Protein AF-A0A9X5C4E5-F1 (afdb_monomer_lite)

Structure (mmCIF, N/CA/C/O backbone):
data_AF-A0A9X5C4E5-F1
#
_entry.id   AF-A0A9X5C4E5-F1
#
loop_
_atom_site.group_PDB
_atom_site.id
_atom_site.type_symbol
_atom_site.label_atom_id
_atom_site.label_alt_id
_atom_site.label_comp_id
_atom_site.label_asym_id
_atom_site.label_entity_id
_atom_site.label_seq_id
_atom_site.pdbx_PDB_ins_code
_atom_site.Cartn_x
_atom_site.Cartn_y
_atom_site.Cartn_z
_atom_site.occupancy
_atom_site.B_iso_or_equiv
_atom_site.auth_seq_id
_atom_site.auth_comp_id
_atom_site.auth_asym_id
_atom_site.auth_atom_id
_atom_site.pdbx_PDB_model_num
ATOM 1 N N . MET A 1 1 ? -53.356 5.069 40.143 1.00 63.22 1 MET A N 1
ATOM 2 C CA . MET A 1 1 ? -53.510 3.601 40.023 1.00 63.22 1 MET A CA 1
ATOM 3 C C . MET A 1 1 ? -52.180 2.956 40.359 1.00 63.22 1 MET A C 1
ATOM 5 O O . MET A 1 1 ? -51.174 3.396 39.821 1.00 63.22 1 MET A O 1
ATOM 9 N N . ASN A 1 2 ? -52.162 1.976 41.264 1.00 82.62 2 ASN A N 1
ATOM 10 C CA . ASN A 1 2 ? -50.953 1.205 41.559 1.00 82.62 2 ASN A CA 1
ATOM 11 C C . ASN A 1 2 ? -50.695 0.199 40.433 1.00 82.62 2 ASN A C 1
ATOM 13 O O . ASN A 1 2 ? -51.630 -0.448 39.969 1.00 82.62 2 ASN A O 1
ATOM 17 N N . MET A 1 3 ? -49.435 0.055 40.021 1.00 84.81 3 MET A N 1
ATOM 18 C CA . MET A 1 3 ? -49.044 -0.944 39.026 1.00 84.81 3 MET A CA 1
ATOM 19 C C . MET A 1 3 ? -49.329 -2.366 39.518 1.00 84.81 3 MET A C 1
ATOM 21 O O . MET A 1 3 ? -49.014 -2.721 40.668 1.00 84.81 3 MET A O 1
ATOM 25 N N . THR A 1 4 ? -49.843 -3.201 38.615 1.00 94.81 4 THR A N 1
ATOM 26 C CA . THR A 1 4 ? -50.011 -4.639 38.851 1.00 94.81 4 THR A CA 1
ATOM 27 C C . THR A 1 4 ? -48.652 -5.335 38.985 1.00 94.81 4 THR A C 1
ATOM 29 O O . THR A 1 4 ? -47.601 -4.791 38.627 1.00 94.81 4 THR A O 1
ATOM 32 N N . SER A 1 5 ? -48.653 -6.552 39.525 1.00 92.50 5 SER A N 1
ATOM 33 C CA . SER A 1 5 ? -47.444 -7.375 39.653 1.00 92.50 5 SER A CA 1
ATOM 34 C C . SER A 1 5 ? -46.808 -7.682 38.291 1.00 92.50 5 SER 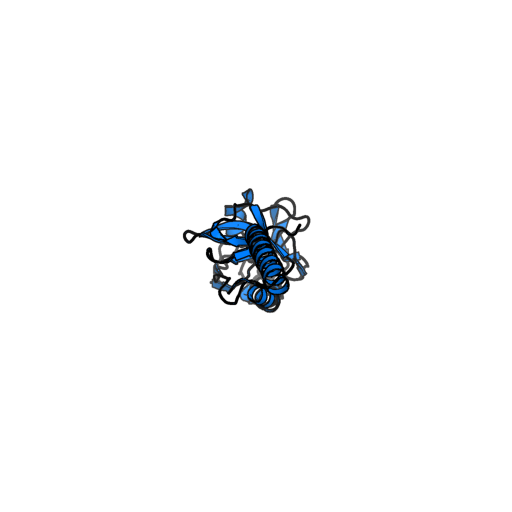A C 1
ATOM 36 O O . SER A 1 5 ? -45.588 -7.609 38.160 1.00 92.50 5 SER A O 1
ATOM 38 N N . GLU A 1 6 ? -47.626 -7.930 37.261 1.00 95.06 6 GLU A N 1
ATOM 39 C CA . GLU A 1 6 ? -47.164 -8.103 35.876 1.00 95.06 6 GLU A CA 1
ATOM 40 C C . GLU A 1 6 ? -46.512 -6.836 35.325 1.00 95.06 6 GLU A C 1
ATOM 42 O O . GLU A 1 6 ? -45.400 -6.904 34.806 1.00 95.06 6 GLU A O 1
ATOM 47 N N . GLN A 1 7 ? -47.138 -5.667 35.506 1.00 94.12 7 GLN A N 1
ATOM 48 C CA . GLN A 1 7 ? -46.564 -4.391 35.066 1.00 94.12 7 GLN A CA 1
ATOM 49 C C . GLN A 1 7 ? -45.215 -4.107 35.745 1.00 94.12 7 GLN A C 1
ATOM 51 O O . GLN A 1 7 ? -44.296 -3.597 35.105 1.00 94.12 7 GLN A O 1
ATOM 56 N N . ARG A 1 8 ? -45.056 -4.468 37.028 1.00 94.44 8 ARG A N 1
ATOM 57 C CA . ARG A 1 8 ? -43.775 -4.344 37.748 1.00 94.44 8 ARG A CA 1
ATOM 58 C C . ARG A 1 8 ? -42.707 -5.300 37.223 1.00 94.44 8 ARG A C 1
ATOM 60 O O . ARG A 1 8 ? -41.555 -4.889 37.105 1.00 94.44 8 ARG A O 1
ATOM 67 N N . ASN A 1 9 ? -43.066 -6.542 36.903 1.00 95.31 9 ASN A N 1
ATOM 68 C CA . ASN A 1 9 ? -42.128 -7.485 36.292 1.00 95.31 9 ASN A CA 1
ATOM 69 C C . ASN A 1 9 ? -41.702 -7.027 34.895 1.00 95.31 9 ASN A C 1
ATOM 71 O O . ASN A 1 9 ? -40.509 -7.032 34.599 1.00 95.31 9 ASN A O 1
ATOM 75 N N . LEU A 1 10 ? -42.646 -6.558 34.075 1.00 95.25 10 LEU A N 1
ATOM 76 C CA . LEU A 1 10 ? -42.349 -6.040 32.741 1.00 95.25 10 LEU A CA 1
ATOM 77 C C . LEU A 1 10 ? -41.395 -4.838 32.807 1.00 95.25 10 LEU A C 1
ATOM 79 O O . LEU A 1 10 ? -40.422 -4.781 32.058 1.00 95.25 10 LEU A O 1
ATOM 83 N N . LEU A 1 11 ? -41.617 -3.917 33.752 1.00 93.81 11 LEU A N 1
ATOM 84 C CA . LEU A 1 11 ? -40.739 -2.764 33.953 1.00 93.81 11 LEU A CA 1
ATOM 85 C C . LEU A 1 11 ? -39.313 -3.186 34.342 1.00 93.81 11 LEU A C 1
ATOM 87 O O . LEU A 1 11 ? -38.355 -2.647 33.797 1.00 93.81 11 LEU A O 1
ATOM 91 N N . LYS A 1 12 ? -39.160 -4.179 35.229 1.00 93.75 12 LYS A N 1
ATOM 92 C CA . LYS A 1 12 ? -37.838 -4.716 35.599 1.00 93.75 12 LYS A CA 1
ATOM 93 C C . LYS A 1 12 ? -37.101 -5.308 34.399 1.00 93.75 12 LYS A C 1
ATOM 95 O O . LYS A 1 12 ? -35.918 -5.036 34.226 1.00 93.75 12 LYS A O 1
ATOM 100 N N . VAL A 1 13 ? -37.796 -6.081 33.562 1.00 96.00 13 VAL A N 1
ATOM 101 C CA . VAL A 1 13 ? -37.209 -6.665 32.345 1.00 96.00 13 VAL A CA 1
ATOM 102 C C . VAL A 1 13 ? -36.764 -5.567 31.378 1.00 96.00 13 VAL A C 1
ATOM 104 O O . VAL A 1 13 ? -35.638 -5.605 30.892 1.00 96.00 13 VAL A O 1
ATOM 107 N N . LEU A 1 14 ? -37.600 -4.551 31.148 1.00 94.81 14 LEU A N 1
ATOM 108 C CA . LEU A 1 14 ? -37.256 -3.418 30.283 1.00 94.81 14 LEU A CA 1
ATOM 109 C C . LEU A 1 14 ? -36.039 -2.639 30.799 1.00 94.81 14 LEU A C 1
ATOM 111 O O . LEU A 1 14 ? -35.159 -2.289 30.014 1.00 94.81 14 LEU A O 1
ATOM 115 N N . MET A 1 15 ? -35.965 -2.393 32.110 1.00 94.00 15 MET A N 1
ATOM 116 C CA . MET A 1 15 ? -34.826 -1.707 32.727 1.00 94.00 15 MET A CA 1
ATOM 117 C C . MET A 1 15 ? -33.537 -2.523 32.602 1.00 94.00 15 MET A C 1
ATOM 119 O O . MET A 1 15 ? -32.518 -1.966 32.202 1.00 94.00 15 MET A O 1
ATOM 123 N N . ASN A 1 16 ? -33.585 -3.834 32.859 1.00 95.75 16 ASN A N 1
ATOM 124 C CA . ASN A 1 16 ? -32.425 -4.708 32.675 1.00 95.75 16 ASN A CA 1
ATOM 125 C C . ASN A 1 16 ? -31.968 -4.742 31.212 1.00 95.75 16 ASN A C 1
ATOM 127 O O . ASN A 1 16 ? -30.781 -4.586 30.946 1.00 95.75 16 ASN A O 1
ATOM 131 N N . ASN A 1 17 ? -32.895 -4.871 30.259 1.00 94.94 17 ASN A N 1
ATOM 132 C CA . ASN A 1 17 ? -32.557 -4.863 28.835 1.00 94.94 17 ASN A CA 1
ATOM 133 C C . ASN A 1 17 ? -31.898 -3.545 28.411 1.00 94.94 17 ASN A C 1
ATOM 135 O O . ASN A 1 17 ? -30.953 -3.561 27.629 1.00 94.94 17 ASN A O 1
ATOM 139 N N . LYS A 1 18 ? -32.360 -2.407 28.946 1.00 95.06 18 LYS A N 1
ATOM 140 C CA . LYS A 1 18 ? -31.738 -1.103 28.694 1.00 95.06 18 LYS A CA 1
ATOM 141 C C . LYS A 1 18 ? -30.290 -1.061 29.195 1.00 95.06 18 LYS A C 1
ATOM 143 O O . LYS A 1 18 ? -29.418 -0.634 28.450 1.00 95.06 18 LYS A O 1
ATOM 148 N N . VAL A 1 19 ? -30.037 -1.523 30.422 1.00 94.75 19 VAL A N 1
ATOM 149 C CA . VAL A 1 19 ? -28.681 -1.566 30.998 1.00 94.75 19 VAL A CA 1
ATOM 150 C C . VAL A 1 19 ? -27.765 -2.466 30.166 1.00 94.75 19 VAL A C 1
ATOM 152 O O . VAL A 1 19 ? -26.674 -2.046 29.794 1.00 94.75 19 VAL A O 1
ATOM 155 N N . VAL A 1 20 ? -28.239 -3.657 29.787 1.00 92.50 20 VAL A N 1
ATOM 156 C CA . VAL A 1 20 ? -27.481 -4.588 28.935 1.00 92.50 20 VAL A CA 1
ATOM 157 C C . VAL A 1 20 ? -27.164 -3.964 27.572 1.00 92.50 20 VAL A C 1
ATOM 159 O O . VAL A 1 20 ? -26.042 -4.084 27.089 1.00 92.50 20 VAL A O 1
ATOM 162 N N . LEU A 1 21 ? -28.114 -3.255 26.955 1.00 87.94 21 LEU A N 1
ATOM 163 C CA . LEU A 1 21 ? -27.879 -2.544 25.693 1.00 87.94 21 LEU A CA 1
ATOM 164 C C . LEU A 1 21 ? -26.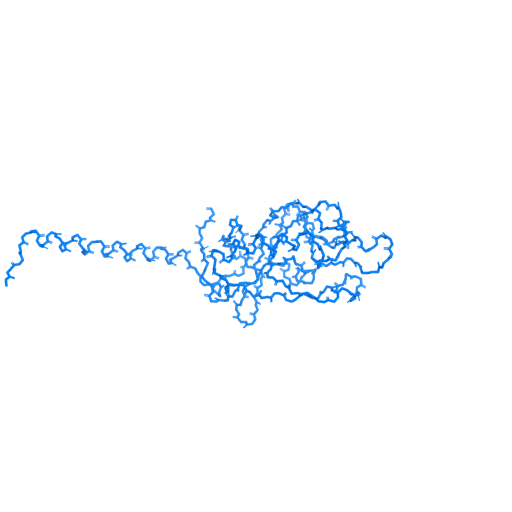816 -1.446 25.835 1.00 87.94 21 LEU A C 1
ATOM 166 O O . LEU A 1 21 ? -25.949 -1.326 24.971 1.00 87.94 21 LEU A O 1
ATOM 170 N N . GLU A 1 22 ? -26.847 -0.672 26.921 1.00 89.19 22 GLU A N 1
ATOM 171 C CA . GLU A 1 22 ? -25.838 0.359 27.196 1.00 89.19 22 GLU A CA 1
ATOM 172 C C . GLU A 1 22 ? -24.436 -0.243 27.398 1.00 89.19 22 GLU A C 1
ATOM 174 O O . GLU A 1 22 ? -23.450 0.322 26.920 1.00 89.19 22 GLU A O 1
ATOM 179 N N . GLU A 1 23 ? -24.329 -1.395 28.063 1.00 87.75 23 GLU A N 1
ATOM 180 C CA . GLU A 1 23 ? -23.065 -2.122 28.242 1.00 87.75 23 GLU A CA 1
ATOM 181 C C . GLU A 1 23 ? -22.539 -2.708 26.926 1.00 87.75 23 GLU A C 1
ATOM 183 O O . GLU A 1 23 ? -21.357 -2.543 26.618 1.00 87.75 23 GLU A O 1
ATOM 188 N N . LEU A 1 24 ? -23.406 -3.313 26.107 1.00 82.75 24 LEU A N 1
ATOM 189 C CA . LEU A 1 24 ? -23.042 -3.833 24.783 1.00 82.75 24 LEU A CA 1
ATOM 190 C C . LEU A 1 24 ? -22.576 -2.716 23.842 1.00 82.75 24 LEU A C 1
ATOM 192 O O . LEU A 1 24 ? -21.579 -2.881 23.141 1.00 82.75 24 LEU A O 1
ATOM 196 N N . MET A 1 25 ? -23.249 -1.562 23.858 1.00 79.50 25 MET A N 1
ATOM 197 C CA . MET A 1 25 ? -22.833 -0.387 23.089 1.00 79.50 25 MET A CA 1
ATOM 198 C C . MET A 1 25 ? -21.465 0.134 23.533 1.00 79.50 25 MET A C 1
ATOM 200 O O . MET A 1 25 ? -20.632 0.442 22.684 1.00 79.50 25 MET A O 1
ATOM 204 N N . LYS A 1 26 ? -21.205 0.212 24.845 1.00 76.62 26 LYS A N 1
ATOM 205 C CA . LYS A 1 26 ? -19.885 0.603 25.365 1.00 76.62 26 LYS A CA 1
ATOM 206 C C . LYS A 1 26 ? -18.810 -0.396 24.952 1.00 76.62 26 LYS A C 1
ATOM 208 O O . LYS A 1 26 ? -17.761 0.029 24.490 1.00 76.62 26 LYS A O 1
ATOM 213 N N . ALA A 1 27 ? -19.069 -1.698 25.068 1.00 72.50 27 ALA A N 1
ATOM 214 C CA . ALA A 1 27 ? -18.124 -2.737 24.664 1.00 72.50 27 ALA A CA 1
ATOM 215 C C . ALA A 1 27 ? -17.809 -2.684 23.158 1.00 72.50 27 ALA A C 1
ATOM 217 O O . ALA A 1 27 ? -16.643 -2.760 22.778 1.00 72.50 27 ALA A O 1
ATOM 218 N N . ALA A 1 28 ? -18.820 -2.479 22.308 1.00 67.25 28 ALA A N 1
ATOM 219 C CA . ALA A 1 28 ? -18.636 -2.301 20.867 1.00 67.25 28 ALA A CA 1
ATOM 220 C C . ALA A 1 28 ? -17.869 -1.009 20.529 1.00 67.25 28 ALA A C 1
ATOM 222 O O . ALA A 1 28 ? -17.027 -1.010 19.634 1.00 67.25 28 ALA A O 1
ATOM 223 N N . PHE A 1 29 ? -18.114 0.078 21.268 1.00 63.72 29 PHE A N 1
ATOM 224 C CA . PHE A 1 29 ? -17.403 1.347 21.097 1.00 63.72 29 PHE A CA 1
ATOM 225 C C . PHE A 1 29 ? -15.949 1.277 21.589 1.00 63.72 29 PHE A C 1
ATOM 227 O O . PHE A 1 29 ? -15.081 1.896 20.993 1.00 63.72 29 PHE A O 1
ATOM 234 N N . ILE A 1 30 ? -15.653 0.479 22.621 1.00 64.00 30 ILE A N 1
ATOM 235 C CA . ILE A 1 30 ? -14.278 0.212 23.085 1.00 64.00 30 ILE A CA 1
ATOM 236 C C . ILE A 1 30 ? -13.456 -0.532 22.014 1.00 64.00 30 ILE A C 1
ATOM 238 O O . ILE A 1 30 ? -12.235 -0.407 21.985 1.00 64.00 30 ILE A O 1
ATOM 242 N N . GLN A 1 31 ? -14.114 -1.263 21.110 1.00 75.62 31 GLN A N 1
ATOM 243 C CA . GLN A 1 31 ? -13.479 -1.958 19.984 1.00 75.62 31 GLN A CA 1
ATOM 244 C C . GLN A 1 31 ? -13.411 -1.114 18.707 1.00 75.62 31 GLN A C 1
ATOM 246 O O . GLN A 1 31 ? -12.997 -1.624 17.668 1.00 75.62 31 GLN A O 1
ATOM 251 N N . GLN A 1 32 ? -13.823 0.155 18.741 1.00 82.81 32 GLN A N 1
ATOM 252 C CA . GLN A 1 32 ? -13.722 1.060 17.602 1.00 82.81 32 GLN A CA 1
ATOM 253 C C . GLN A 1 32 ? -12.930 2.305 17.969 1.00 82.81 32 GLN A C 1
ATOM 255 O O . GLN A 1 32 ? -13.049 2.857 19.060 1.00 82.81 32 GLN A O 1
ATOM 260 N N . LYS A 1 33 ? -12.126 2.773 17.026 1.00 90.00 33 LYS A N 1
ATOM 261 C CA . LYS A 1 33 ? -11.263 3.931 17.213 1.00 90.00 33 LYS A CA 1
ATOM 262 C C . LYS A 1 33 ? -11.309 4.800 15.974 1.00 90.00 33 LYS A C 1
ATOM 264 O O . LYS A 1 33 ? -11.381 4.280 14.861 1.00 90.00 33 LYS A O 1
ATOM 269 N N . GLN A 1 34 ? -11.291 6.120 16.149 1.00 94.00 34 GLN A N 1
ATOM 270 C CA . GLN A 1 34 ? -11.115 7.000 14.999 1.00 94.00 34 GLN A CA 1
ATOM 271 C C . GLN A 1 34 ? -9.684 6.873 14.482 1.00 94.00 34 GLN A C 1
ATOM 273 O O . GLN A 1 34 ? -8.736 6.793 15.261 1.00 94.00 34 GLN A O 1
ATOM 278 N N . VAL A 1 35 ? -9.522 6.896 13.164 1.00 96.31 35 VAL A N 1
ATOM 279 C CA . VAL A 1 35 ? -8.225 6.766 12.488 1.00 96.31 35 VAL A CA 1
ATOM 280 C C . VAL A 1 35 ? -7.202 7.782 13.002 1.00 96.31 35 VAL A C 1
ATOM 282 O O . VAL A 1 35 ? -6.039 7.432 13.203 1.00 96.31 35 VAL A O 1
ATOM 285 N N . LYS A 1 36 ? -7.633 9.016 13.290 1.00 95.25 36 LYS A N 1
ATOM 286 C CA . LYS A 1 36 ? -6.772 10.068 13.856 1.00 95.25 36 LYS A CA 1
ATOM 287 C C . LYS A 1 36 ? -6.138 9.696 15.204 1.00 95.25 36 LYS A C 1
ATOM 289 O O . LYS A 1 36 ? -5.083 10.209 15.551 1.00 95.25 36 LYS A O 1
ATOM 294 N N . ASP A 1 37 ? -6.778 8.812 15.968 1.00 94.69 37 ASP A N 1
ATOM 295 C CA . ASP A 1 37 ? -6.312 8.426 17.298 1.00 94.69 37 ASP A CA 1
ATOM 296 C C . ASP A 1 37 ? -5.327 7.240 17.225 1.00 94.69 37 ASP A C 1
ATOM 298 O O . ASP A 1 37 ? -4.694 6.887 18.230 1.00 94.69 37 ASP A O 1
ATOM 302 N N . LEU A 1 38 ? -5.207 6.576 16.062 1.00 95.50 38 LEU A N 1
ATOM 303 C CA . LEU A 1 38 ? -4.277 5.463 15.857 1.00 95.50 38 LEU A CA 1
ATOM 304 C C . LEU A 1 38 ? -2.834 5.933 16.035 1.00 95.50 38 LEU A C 1
ATOM 306 O O . LEU A 1 38 ? -2.410 6.938 15.464 1.00 95.50 38 LEU A O 1
ATOM 310 N N . GLN A 1 39 ? -2.060 5.169 16.790 1.00 96.12 39 GLN A N 1
ATOM 311 C CA . GLN A 1 39 ? -0.638 5.409 16.969 1.00 96.12 39 GLN A CA 1
ATOM 312 C C . GLN A 1 39 ? 0.150 4.853 15.777 1.00 96.12 39 GLN A C 1
ATOM 314 O O . GLN A 1 39 ? -0.280 3.920 15.100 1.00 96.12 39 GLN A O 1
ATOM 319 N N . ILE A 1 40 ? 1.327 5.418 15.508 1.00 97.75 40 ILE A N 1
ATOM 320 C CA . ILE A 1 40 ? 2.258 4.832 14.536 1.00 97.75 40 ILE A CA 1
ATOM 321 C C . ILE A 1 40 ? 2.592 3.396 14.977 1.00 97.75 40 ILE A C 1
ATOM 323 O O . ILE A 1 40 ? 2.809 3.145 16.162 1.00 97.75 40 ILE A O 1
ATOM 327 N N . LYS A 1 41 ? 2.620 2.464 14.019 1.00 96.88 41 LYS A N 1
ATOM 328 C CA . LYS A 1 41 ? 2.736 1.000 14.174 1.00 96.88 41 LYS A CA 1
ATOM 329 C C . LYS A 1 41 ? 1.517 0.294 14.778 1.00 96.88 41 LYS A C 1
ATOM 331 O O . LYS A 1 41 ? 1.553 -0.929 14.896 1.00 96.88 41 LYS A O 1
ATOM 336 N N . GLU A 1 42 ? 0.451 1.010 15.137 1.00 95.50 42 GLU A N 1
ATOM 337 C CA . GLU A 1 42 ? -0.806 0.383 15.557 1.00 95.50 42 GLU A CA 1
ATOM 338 C C . GLU A 1 42 ? -1.480 -0.295 14.361 1.00 95.50 42 GLU A C 1
ATOM 340 O O . GLU A 1 42 ? -1.527 0.273 13.264 1.00 95.50 42 GLU A O 1
ATOM 345 N N . SER A 1 43 ? -1.984 -1.509 14.589 1.00 95.06 43 SER A N 1
ATOM 346 C CA . SER A 1 43 ? -2.569 -2.359 13.555 1.00 95.06 43 SER A CA 1
ATOM 347 C C . SER A 1 43 ? -4.086 -2.482 13.711 1.00 95.06 43 SER A C 1
ATOM 349 O O . SER A 1 43 ? -4.598 -2.593 14.825 1.00 95.06 43 SER A O 1
ATOM 351 N N . VAL A 1 44 ? -4.799 -2.508 12.586 1.00 95.19 44 VAL A N 1
ATOM 352 C CA . VAL A 1 44 ? -6.252 -2.735 12.502 1.00 95.19 44 VAL A CA 1
ATOM 353 C C . VAL A 1 44 ? -6.570 -3.726 11.387 1.00 95.19 44 VAL A C 1
ATOM 355 O O . VAL A 1 44 ? -5.781 -3.888 10.458 1.00 95.19 44 VAL A O 1
ATOM 358 N N . SER A 1 45 ? -7.722 -4.392 11.468 1.00 94.56 45 SER A N 1
ATOM 359 C CA . SER A 1 45 ? -8.188 -5.300 10.416 1.00 94.56 45 SER A CA 1
ATOM 360 C C . SER A 1 45 ? -9.209 -4.588 9.534 1.00 94.56 45 SER A C 1
ATOM 362 O O . SER A 1 45 ? -10.150 -3.999 10.063 1.00 94.56 45 SER A O 1
ATOM 364 N N . ILE A 1 46 ? -8.985 -4.602 8.217 1.00 95.56 46 ILE A N 1
ATOM 365 C CA . ILE A 1 46 ? -9.871 -4.030 7.194 1.00 95.56 46 ILE A CA 1
ATOM 366 C C . ILE A 1 46 ? -9.819 -4.946 5.971 1.00 95.56 46 ILE A C 1
ATOM 368 O O . ILE A 1 46 ? -8.726 -5.245 5.480 1.00 95.56 46 ILE A O 1
ATOM 372 N N . ALA A 1 47 ? -10.973 -5.349 5.442 1.00 95.31 47 ALA A N 1
ATOM 373 C CA . ALA A 1 47 ? -11.099 -6.211 4.267 1.00 95.31 47 ALA A CA 1
ATOM 374 C C . ALA A 1 47 ? -10.285 -7.515 4.392 1.00 95.31 47 ALA A C 1
ATOM 376 O O . ALA A 1 47 ? -9.580 -7.906 3.460 1.00 95.31 47 ALA A O 1
ATOM 377 N N . ASP A 1 48 ? -10.360 -8.151 5.567 1.00 93.75 48 ASP A N 1
ATOM 378 C CA . ASP A 1 48 ? -9.624 -9.370 5.945 1.00 93.75 48 ASP A CA 1
ATOM 379 C C . ASP A 1 48 ? -8.087 -9.241 5.889 1.00 93.75 48 ASP A C 1
ATOM 381 O O . ASP A 1 48 ? -7.366 -10.238 5.886 1.00 93.75 48 ASP A O 1
ATOM 385 N N . ILE A 1 49 ? -7.567 -8.012 5.869 1.00 96.19 49 ILE A N 1
ATOM 386 C CA . ILE A 1 49 ? -6.133 -7.710 5.880 1.00 96.19 49 ILE A CA 1
ATOM 387 C C . ILE A 1 49 ? -5.805 -6.947 7.162 1.00 96.19 49 ILE A C 1
ATOM 389 O O . ILE A 1 49 ? -6.557 -6.073 7.592 1.00 96.19 49 ILE A O 1
ATOM 393 N N . THR A 1 50 ? -4.668 -7.271 7.774 1.00 96.56 50 THR A N 1
ATOM 394 C CA . THR A 1 50 ? -4.103 -6.487 8.877 1.00 96.56 50 THR A CA 1
ATOM 395 C C . THR A 1 50 ? -3.272 -5.344 8.305 1.00 96.56 50 THR A C 1
ATOM 397 O O . THR A 1 50 ? -2.366 -5.578 7.507 1.00 96.56 50 THR A O 1
ATOM 400 N N . TRP A 1 51 ? -3.567 -4.115 8.722 1.00 97.88 51 TRP A N 1
ATOM 401 C CA . TRP A 1 51 ? -2.901 -2.897 8.268 1.00 97.88 51 TRP A CA 1
ATOM 402 C C . TRP A 1 51 ? -2.290 -2.154 9.444 1.00 97.88 51 TRP A C 1
ATOM 404 O O . TRP A 1 51 ? -2.995 -1.879 10.414 1.00 97.88 51 TRP A O 1
ATOM 414 N N . SER A 1 52 ? -1.029 -1.746 9.332 1.00 97.69 52 SER A N 1
ATOM 415 C CA . SER A 1 52 ? -0.379 -0.871 10.308 1.00 97.69 52 SER A CA 1
ATOM 416 C C . SER A 1 52 ? -0.255 0.553 9.796 1.00 97.69 52 SER A C 1
ATOM 418 O O . SER A 1 52 ? 0.122 0.796 8.646 1.00 97.69 52 SER A O 1
ATOM 420 N N . LYS A 1 53 ? -0.499 1.514 10.687 1.00 98.38 53 LYS A N 1
ATOM 421 C CA . LYS A 1 53 ? -0.205 2.923 10.420 1.00 98.38 53 LYS A CA 1
ATOM 422 C C . LYS A 1 53 ? 1.307 3.140 10.383 1.00 98.38 53 LYS A C 1
ATOM 424 O O . LYS A 1 53 ? 1.980 2.868 11.374 1.00 98.38 53 LYS A O 1
ATOM 429 N N . PHE A 1 54 ? 1.850 3.669 9.291 1.00 98.62 54 PHE A N 1
ATOM 430 C CA . PHE A 1 54 ? 3.293 3.948 9.179 1.00 98.62 54 PHE A CA 1
ATOM 431 C C . PHE A 1 54 ? 3.628 5.435 9.010 1.00 98.62 54 PHE A C 1
ATOM 433 O O . PHE A 1 54 ? 4.761 5.835 9.281 1.00 98.62 54 PHE A O 1
ATOM 440 N N . ALA A 1 55 ? 2.654 6.252 8.603 1.00 98.56 55 ALA A N 1
ATOM 441 C CA . ALA A 1 55 ? 2.784 7.702 8.494 1.00 98.56 55 ALA A CA 1
ATOM 442 C C . ALA A 1 55 ? 1.422 8.400 8.678 1.00 98.56 55 ALA A C 1
ATOM 444 O O . ALA A 1 55 ? 0.371 7.756 8.754 1.00 98.56 55 ALA A O 1
ATOM 445 N N . GLU A 1 56 ? 1.449 9.727 8.763 1.00 98.06 56 GLU A N 1
ATOM 446 C CA . GLU A 1 56 ? 0.273 10.592 8.881 1.00 98.06 56 GLU A CA 1
ATOM 447 C C . GLU A 1 56 ? 0.519 11.904 8.118 1.00 98.06 56 GLU A C 1
ATOM 449 O O . GLU A 1 56 ? 1.648 12.403 8.105 1.00 98.06 56 GLU A O 1
ATOM 454 N N . ASP A 1 57 ? -0.511 12.456 7.470 1.00 97.50 57 ASP A N 1
ATOM 455 C CA . ASP A 1 57 ? -0.443 13.800 6.882 1.00 97.50 57 ASP A CA 1
ATOM 456 C C . ASP A 1 57 ? -0.844 14.912 7.872 1.00 97.50 57 ASP A C 1
ATOM 458 O O . ASP A 1 57 ? -1.160 14.688 9.036 1.00 97.50 57 ASP A O 1
ATOM 462 N N . ARG A 1 58 ? -0.846 16.162 7.400 1.00 96.75 58 ARG A N 1
ATOM 463 C CA . ARG A 1 58 ? -1.190 17.332 8.226 1.00 96.75 58 ARG A CA 1
ATOM 464 C C . ARG A 1 58 ? -2.666 17.396 8.634 1.00 96.75 58 ARG A C 1
ATOM 466 O O . ARG A 1 58 ? -3.001 18.186 9.512 1.00 96.75 58 ARG A O 1
ATOM 473 N N . GLU A 1 59 ? -3.536 16.627 7.988 1.00 96.31 59 GLU A N 1
ATOM 474 C CA . GLU A 1 59 ? -4.973 16.562 8.276 1.00 96.31 59 GLU A CA 1
ATOM 475 C C . GLU A 1 59 ? -5.314 15.408 9.238 1.00 96.31 59 GLU A C 1
ATOM 477 O O . GLU A 1 59 ? -6.483 15.203 9.587 1.00 96.31 59 GLU A O 1
ATOM 482 N N . GLY A 1 60 ? -4.301 14.657 9.686 1.00 96.75 60 GLY A N 1
ATOM 483 C CA . GLY A 1 60 ? -4.461 13.485 10.540 1.00 96.75 60 GLY A CA 1
ATOM 484 C C . GLY A 1 60 ? -4.892 12.231 9.776 1.00 96.75 60 GLY A C 1
ATOM 485 O O . GLY A 1 60 ? -5.347 11.268 10.398 1.00 96.75 60 GLY A O 1
ATOM 486 N N . ASN A 1 61 ? -4.832 12.235 8.438 1.00 98.50 61 ASN A N 1
ATOM 487 C CA . ASN A 1 61 ? -5.149 11.049 7.649 1.00 98.50 61 ASN A CA 1
ATOM 488 C C . ASN A 1 61 ? -3.998 10.049 7.768 1.00 98.50 61 ASN A C 1
ATOM 490 O O . ASN A 1 61 ? -2.821 10.406 7.661 1.00 98.50 61 ASN A O 1
ATOM 494 N N . ALA A 1 62 ? -4.338 8.784 7.989 1.00 98.69 62 ALA A N 1
ATOM 495 C CA . ALA A 1 62 ? -3.360 7.750 8.286 1.00 98.69 62 ALA A CA 1
ATOM 496 C C . ALA A 1 62 ? -2.934 7.012 7.019 1.00 98.69 62 ALA A C 1
ATOM 498 O O . ALA A 1 62 ? -3.776 6.530 6.261 1.00 98.69 62 ALA A O 1
ATOM 499 N N . TYR A 1 63 ? -1.624 6.867 6.837 1.00 98.75 63 TYR A N 1
ATOM 500 C CA . TYR A 1 63 ? -1.044 6.010 5.813 1.00 98.75 63 TYR A CA 1
ATOM 501 C C . TYR A 1 63 ? -0.952 4.601 6.388 1.00 98.75 63 TYR A C 1
ATOM 503 O O . TYR A 1 63 ? -0.212 4.355 7.346 1.00 98.75 63 TYR A O 1
ATOM 511 N N . MET A 1 64 ? -1.725 3.694 5.805 1.00 98.69 64 MET A N 1
ATOM 512 C CA . MET A 1 64 ? -1.902 2.325 6.266 1.00 98.69 64 MET A CA 1
ATOM 513 C C . MET A 1 64 ? -1.224 1.381 5.281 1.00 98.69 64 MET A C 1
ATOM 515 O O . MET A 1 64 ? -1.560 1.395 4.100 1.00 98.69 64 MET A O 1
ATOM 519 N N . LEU A 1 65 ? -0.285 0.564 5.750 1.00 98.81 65 LEU A N 1
ATOM 520 C CA . LEU A 1 65 ? 0.404 -0.454 4.953 1.00 98.81 65 LEU A CA 1
ATOM 521 C C . LEU A 1 65 ? -0.058 -1.835 5.412 1.00 98.81 65 LEU A C 1
ATOM 523 O O . LEU A 1 65 ? -0.143 -2.072 6.617 1.00 98.81 65 LEU A O 1
ATOM 527 N N . ALA A 1 66 ? -0.336 -2.738 4.474 1.00 98.38 66 ALA A N 1
ATOM 528 C CA . ALA A 1 66 ? -0.603 -4.131 4.812 1.00 98.38 66 ALA A CA 1
ATOM 529 C C . ALA A 1 66 ? 0.599 -4.731 5.559 1.00 98.38 66 ALA A C 1
ATOM 531 O O . ALA A 1 66 ? 1.748 -4.570 5.136 1.00 98.38 66 ALA A O 1
ATOM 532 N N . ASP A 1 67 ? 0.344 -5.424 6.666 1.00 97.06 67 ASP A N 1
ATOM 533 C CA . ASP A 1 67 ? 1.412 -6.000 7.486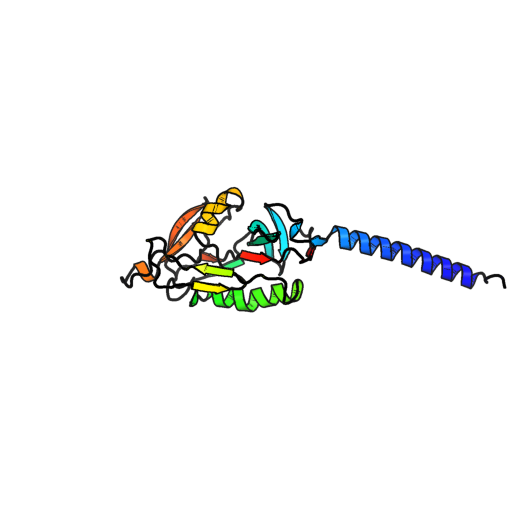 1.00 97.06 67 ASP A CA 1
ATOM 534 C C . ASP A 1 67 ? 2.191 -7.057 6.704 1.00 97.06 67 ASP A C 1
ATOM 536 O O . ASP A 1 67 ? 3.415 -7.066 6.794 1.00 97.06 67 ASP A O 1
ATOM 540 N N . GLU A 1 68 ? 1.499 -7.817 5.853 1.00 97.12 68 GLU A N 1
ATOM 541 C CA . GLU A 1 68 ? 2.039 -8.898 5.027 1.00 97.12 68 GLU A CA 1
ATOM 542 C C . GLU A 1 68 ? 1.764 -8.696 3.530 1.00 97.12 68 GLU A C 1
ATOM 544 O O . GLU A 1 68 ? 0.927 -7.885 3.118 1.00 97.12 68 GLU A O 1
ATOM 549 N N . ASN A 1 69 ? 2.445 -9.491 2.701 1.00 97.69 69 ASN A N 1
ATOM 550 C CA . ASN A 1 69 ? 2.125 -9.606 1.279 1.00 97.69 69 ASN A CA 1
ATOM 551 C C . ASN A 1 69 ? 0.759 -10.288 1.104 1.00 97.69 69 ASN A C 1
ATOM 553 O O . ASN A 1 69 ? 0.570 -11.424 1.534 1.00 97.69 69 ASN A O 1
ATOM 557 N N . ILE A 1 70 ? -0.184 -9.630 0.425 1.00 97.31 70 ILE A N 1
ATOM 558 C CA . ILE A 1 70 ? -1.556 -10.151 0.261 1.00 97.31 70 ILE A CA 1
ATOM 559 C C . ILE A 1 70 ? -1.671 -11.190 -0.862 1.00 97.31 70 ILE A C 1
ATOM 561 O O . ILE A 1 70 ? -2.613 -11.977 -0.907 1.00 97.31 70 ILE A O 1
ATOM 565 N N . VAL A 1 71 ? -0.731 -11.164 -1.807 1.00 97.12 71 VAL A N 1
ATOM 566 C CA . VAL A 1 71 ? -0.593 -12.120 -2.910 1.00 97.12 71 VAL A CA 1
ATOM 567 C C . VAL A 1 71 ? 0.826 -12.017 -3.474 1.00 97.12 71 VAL A C 1
ATOM 569 O O . VAL A 1 71 ? 1.500 -11.009 -3.266 1.00 97.12 71 VAL A O 1
ATOM 572 N N . SER A 1 72 ? 1.274 -13.044 -4.193 1.00 97.19 72 SER A N 1
ATOM 573 C CA . SER A 1 72 ? 2.462 -12.987 -5.049 1.00 97.19 72 SER A CA 1
ATOM 574 C C . SER A 1 72 ? 2.012 -13.050 -6.501 1.00 97.19 72 SER A C 1
ATOM 576 O O . SER A 1 72 ? 1.220 -13.930 -6.839 1.00 97.19 72 SER A O 1
ATOM 578 N N . MET A 1 73 ? 2.456 -12.105 -7.324 1.00 97.44 73 MET A N 1
ATOM 579 C CA . MET A 1 73 ? 2.156 -12.083 -8.756 1.00 97.44 73 MET A CA 1
ATOM 580 C C . MET A 1 73 ? 3.161 -11.218 -9.518 1.00 97.44 73 MET A C 1
ATOM 582 O O . MET A 1 73 ? 3.886 -10.414 -8.918 1.00 97.44 73 MET A O 1
ATOM 586 N N . GLU A 1 74 ? 3.148 -11.363 -10.837 1.00 97.69 74 GLU A N 1
ATOM 587 C CA . GLU A 1 74 ? 3.812 -10.461 -11.772 1.00 97.69 74 GLU A CA 1
ATOM 588 C C . GLU A 1 74 ? 3.329 -9.017 -11.605 1.00 97.69 74 GLU A C 1
ATOM 590 O O . GLU A 1 74 ? 2.158 -8.742 -11.311 1.00 97.69 74 GLU A O 1
ATOM 595 N N . PHE A 1 75 ? 4.241 -8.076 -11.833 1.00 97.50 75 PHE A N 1
ATOM 596 C CA . PHE A 1 75 ? 3.911 -6.659 -11.879 1.00 97.50 75 PHE A CA 1
ATOM 597 C C . PHE A 1 75 ? 3.073 -6.344 -13.125 1.00 97.50 75 PHE A C 1
ATOM 599 O O . PHE A 1 75 ? 1.999 -5.734 -13.037 1.00 97.50 75 PHE A O 1
ATOM 606 N N . GLY A 1 76 ? 3.525 -6.817 -14.285 1.00 95.12 76 GLY A N 1
ATOM 607 C CA . GLY A 1 76 ? 2.857 -6.650 -15.569 1.00 95.12 76 GLY A CA 1
ATOM 608 C C . GLY A 1 76 ? 3.817 -6.816 -16.744 1.00 95.12 76 GLY A C 1
ATOM 609 O O . GLY A 1 76 ? 4.967 -7.218 -16.576 1.00 95.12 76 GLY A O 1
ATOM 610 N N . ASP A 1 77 ? 3.343 -6.448 -17.933 1.00 93.25 77 ASP A N 1
ATOM 611 C CA . ASP A 1 77 ? 4.098 -6.596 -19.187 1.00 93.25 77 ASP A CA 1
ATOM 612 C C . ASP A 1 77 ? 5.263 -5.592 -19.315 1.00 93.25 77 ASP A C 1
ATOM 614 O O . ASP A 1 77 ? 6.121 -5.726 -20.186 1.00 93.25 77 ASP A O 1
ATOM 618 N N . ASN A 1 78 ? 5.289 -4.573 -18.454 1.00 93.94 78 ASN A N 1
ATOM 619 C CA . ASN A 1 78 ? 6.330 -3.556 -18.342 1.00 93.94 78 ASN A CA 1
ATOM 620 C C . ASN A 1 78 ? 6.421 -3.053 -16.889 1.00 93.94 78 ASN A C 1
ATOM 622 O O . ASN A 1 78 ? 5.676 -3.502 -16.014 1.00 93.94 78 ASN A O 1
ATOM 626 N N . ASN A 1 79 ? 7.336 -2.120 -16.619 1.00 95.31 79 ASN A N 1
ATOM 627 C CA . ASN A 1 79 ? 7.516 -1.526 -15.292 1.00 95.31 79 ASN A CA 1
ATOM 628 C C . ASN A 1 79 ? 6.646 -0.282 -15.015 1.00 95.31 79 ASN A C 1
ATOM 630 O O . ASN A 1 79 ? 6.857 0.402 -14.012 1.00 95.31 79 ASN A O 1
ATOM 634 N N . ASP A 1 80 ? 5.669 0.030 -15.870 1.00 96.00 80 ASP A N 1
ATOM 635 C CA . ASP A 1 80 ? 4.762 1.155 -15.668 1.00 96.00 80 ASP A CA 1
ATOM 636 C C . ASP A 1 80 ? 3.610 0.764 -14.735 1.00 96.00 80 ASP A C 1
ATOM 638 O O . ASP A 1 80 ? 2.684 0.024 -15.087 1.00 96.00 80 ASP A O 1
ATOM 642 N N . TRP A 1 81 ? 3.631 1.316 -13.520 1.00 98.00 81 TRP A N 1
ATOM 643 C CA . TRP A 1 81 ? 2.578 1.113 -12.525 1.00 98.00 81 TRP A CA 1
ATOM 644 C C . TRP A 1 81 ? 1.168 1.358 -13.081 1.00 98.00 81 TRP A C 1
ATOM 646 O O . TRP A 1 81 ? 0.233 0.631 -12.729 1.00 98.00 81 TRP A O 1
ATOM 656 N N . ARG A 1 82 ? 1.004 2.339 -13.979 1.00 97.56 82 ARG A N 1
ATOM 657 C CA . ARG A 1 82 ? -0.297 2.745 -14.537 1.00 97.56 82 ARG A CA 1
ATOM 658 C C . ARG A 1 82 ? -0.963 1.622 -15.321 1.00 97.56 82 ARG A C 1
ATOM 660 O O . ARG A 1 82 ? -2.196 1.552 -15.324 1.00 97.56 82 ARG A O 1
ATOM 667 N N . GLU A 1 83 ? -0.157 0.769 -15.943 1.00 96.56 83 GLU A N 1
ATOM 668 C CA . GLU A 1 83 ? -0.578 -0.335 -16.806 1.00 96.56 83 GLU A CA 1
ATOM 669 C C . GLU A 1 83 ? -0.569 -1.691 -16.081 1.00 96.56 83 GLU A C 1
ATOM 671 O O . GLU A 1 83 ? -1.211 -2.642 -16.543 1.00 96.56 83 GLU A O 1
ATOM 676 N N . SER A 1 84 ? 0.087 -1.753 -14.916 1.00 97.25 84 SER A N 1
ATOM 677 C CA . SER A 1 84 ? 0.287 -2.967 -14.122 1.00 97.25 84 SER A CA 1
ATOM 678 C C . SER A 1 84 ? -1.010 -3.722 -13.800 1.00 97.25 84 SER A C 1
ATOM 680 O O . SER A 1 84 ? -2.087 -3.155 -13.555 1.00 97.25 84 SER A O 1
ATOM 682 N N . GLN A 1 85 ? -0.904 -5.050 -13.756 1.00 96.19 85 GLN A N 1
ATOM 683 C CA . GLN A 1 85 ? -2.023 -5.915 -13.377 1.00 96.19 85 GLN A CA 1
ATOM 684 C C . GLN A 1 85 ? -2.333 -5.792 -11.879 1.00 96.19 85 GLN A C 1
ATOM 686 O O . GLN A 1 85 ? -3.500 -5.838 -11.476 1.00 96.19 85 GLN A O 1
ATOM 691 N N . ILE A 1 86 ? -1.302 -5.546 -11.062 1.00 98.31 86 ILE A N 1
ATOM 692 C CA . ILE A 1 86 ? -1.435 -5.288 -9.625 1.00 98.31 86 ILE A CA 1
ATOM 693 C C . ILE A 1 86 ? -2.346 -4.078 -9.387 1.00 98.31 86 ILE A C 1
ATOM 695 O O . ILE A 1 86 ? -3.320 -4.188 -8.639 1.00 98.31 86 ILE A O 1
ATOM 699 N N . ARG A 1 87 ? -2.106 -2.944 -10.064 1.00 98.38 87 ARG A N 1
ATOM 700 C CA . ARG A 1 87 ? -2.918 -1.725 -9.912 1.00 98.38 87 ARG A CA 1
ATOM 701 C C . ARG A 1 87 ? -4.401 -1.971 -10.165 1.00 98.38 87 ARG A C 1
ATOM 703 O O . ARG A 1 87 ? -5.235 -1.476 -9.401 1.00 98.38 87 ARG A O 1
ATOM 710 N N . LYS A 1 88 ? -4.727 -2.761 -11.197 1.00 97.31 88 LYS A N 1
ATOM 711 C CA . LYS A 1 88 ? -6.107 -3.153 -11.539 1.00 97.31 88 LYS A CA 1
ATOM 712 C C . LYS A 1 88 ? -6.749 -3.978 -10.422 1.00 97.31 88 LYS A C 1
ATOM 714 O O . LYS A 1 88 ? -7.891 -3.715 -10.056 1.00 97.31 88 LYS A O 1
ATOM 719 N N . LYS A 1 89 ? -6.016 -4.935 -9.843 1.00 97.19 89 LYS A N 1
ATOM 720 C CA . LYS A 1 89 ? -6.500 -5.758 -8.723 1.00 97.19 89 LYS A CA 1
ATOM 721 C C . LYS A 1 89 ? -6.741 -4.928 -7.460 1.00 97.19 89 LYS A C 1
ATOM 723 O O . LYS A 1 89 ? -7.791 -5.070 -6.834 1.00 97.19 89 LYS A O 1
ATOM 728 N N . LEU A 1 90 ? -5.805 -4.041 -7.112 1.00 98.56 90 LEU A N 1
ATOM 729 C CA . LEU A 1 90 ? -5.911 -3.198 -5.919 1.00 98.56 90 LEU A CA 1
ATOM 730 C C . LEU A 1 90 ? -7.074 -2.200 -6.026 1.00 98.56 90 LEU A C 1
ATOM 732 O O . LEU A 1 90 ? -7.923 -2.150 -5.142 1.00 98.56 90 LEU A O 1
ATOM 736 N N . ASN A 1 91 ? -7.164 -1.449 -7.127 1.00 98.50 91 ASN A N 1
ATOM 737 C CA . ASN A 1 91 ? -8.211 -0.434 -7.314 1.00 98.50 91 ASN A CA 1
ATOM 738 C C . ASN A 1 91 ? -9.551 -1.010 -7.815 1.00 98.50 91 ASN A C 1
ATOM 740 O O . ASN A 1 91 ? -10.517 -0.268 -7.980 1.00 98.50 91 ASN A O 1
ATOM 744 N N . GLY A 1 92 ? -9.615 -2.323 -8.041 1.00 97.75 92 GLY A N 1
ATOM 745 C CA . GLY A 1 92 ? -10.831 -3.078 -8.320 1.00 97.75 92 GLY A CA 1
ATOM 746 C C . GLY A 1 92 ? -11.331 -3.799 -7.071 1.00 97.75 92 GLY A C 1
ATOM 747 O O . GLY A 1 92 ? -12.013 -3.212 -6.236 1.00 97.75 92 GLY A O 1
ATOM 748 N N . GLU A 1 93 ? -11.000 -5.086 -6.949 1.00 95.81 93 GLU A N 1
ATOM 749 C CA . GLU A 1 93 ? -11.551 -5.979 -5.921 1.00 95.81 93 GLU A CA 1
ATOM 750 C C . GLU A 1 93 ? -11.264 -5.494 -4.494 1.00 95.81 93 GLU A C 1
ATOM 752 O O . GLU A 1 93 ? -12.184 -5.406 -3.679 1.00 95.81 93 GLU A O 1
ATOM 757 N N . LEU A 1 94 ? -10.006 -5.159 -4.186 1.00 98.06 94 LEU A N 1
ATOM 758 C CA . LEU A 1 94 ? -9.638 -4.754 -2.829 1.00 98.06 94 LEU A CA 1
ATOM 759 C C . LEU A 1 94 ? -10.285 -3.417 -2.448 1.00 98.06 94 LEU A C 1
ATOM 761 O O . LEU A 1 94 ? -10.833 -3.296 -1.355 1.00 98.06 94 LEU A O 1
ATOM 765 N N . TYR A 1 95 ? -10.296 -2.444 -3.362 1.00 98.50 95 TYR A N 1
ATOM 766 C CA . TYR A 1 95 ? -11.012 -1.184 -3.169 1.00 98.50 95 TYR A CA 1
ATOM 767 C C . TYR A 1 95 ? -12.488 -1.410 -2.828 1.00 98.50 95 TYR A C 1
ATOM 769 O O . TYR A 1 95 ? -12.964 -0.844 -1.845 1.00 98.50 95 TYR A O 1
ATOM 777 N N . GLN A 1 96 ? -13.188 -2.280 -3.569 1.00 98.38 96 GLN A N 1
ATOM 778 C CA . GLN A 1 96 ? -14.598 -2.586 -3.303 1.00 98.38 96 GLN A CA 1
ATOM 779 C C . GLN A 1 96 ? -14.814 -3.191 -1.910 1.00 98.38 96 GLN A C 1
ATOM 781 O O . GLN A 1 96 ? -15.767 -2.818 -1.227 1.00 98.38 96 GLN A O 1
ATOM 786 N N . LYS A 1 97 ? -13.916 -4.070 -1.448 1.00 97.94 97 LYS A N 1
ATOM 787 C CA . LYS A 1 97 ? -13.990 -4.631 -0.089 1.00 97.94 97 LYS A CA 1
ATOM 788 C C . LYS A 1 97 ? -13.803 -3.555 0.983 1.00 97.94 97 LYS A C 1
ATOM 790 O O . LYS A 1 97 ? -14.603 -3.487 1.912 1.00 97.94 97 LYS A O 1
ATOM 795 N N . ILE A 1 98 ? -12.811 -2.674 0.827 1.00 98.06 98 ILE A N 1
ATOM 796 C CA . ILE A 1 98 ? -12.555 -1.596 1.795 1.00 98.06 98 ILE A CA 1
ATOM 797 C C . ILE A 1 98 ? -13.743 -0.629 1.878 1.00 98.06 98 ILE A C 1
ATOM 799 O O . ILE A 1 98 ? -14.165 -0.278 2.977 1.00 98.06 98 ILE A O 1
ATOM 803 N N . VAL A 1 99 ? -14.317 -0.205 0.745 1.00 97.69 99 VAL A N 1
ATOM 804 C CA . VAL A 1 99 ? -15.461 0.727 0.769 1.00 97.69 99 VAL A CA 1
ATOM 805 C C . VAL A 1 99 ? -16.761 0.075 1.231 1.00 97.69 99 VAL A C 1
ATOM 807 O O . VAL A 1 99 ? -17.614 0.775 1.773 1.00 97.69 99 VAL A O 1
ATOM 810 N N . ALA A 1 100 ? -16.924 -1.238 1.046 1.00 97.62 100 ALA A N 1
ATOM 811 C CA . ALA A 1 100 ? -18.053 -1.976 1.605 1.00 97.62 100 ALA A CA 1
ATOM 812 C C . ALA A 1 100 ? -17.993 -2.024 3.140 1.00 97.62 100 ALA A C 1
ATOM 814 O O . ALA A 1 100 ? -19.034 -1.967 3.789 1.00 97.62 100 ALA A O 1
ATOM 815 N N . GLU A 1 101 ? -16.788 -2.093 3.711 1.00 95.88 101 GLU A N 1
ATOM 816 C CA . GLU A 1 101 ? -16.581 -2.146 5.158 1.00 95.88 101 GLU A CA 1
ATOM 817 C C . GLU A 1 101 ? -16.570 -0.758 5.818 1.00 95.88 101 GLU A C 1
ATOM 819 O O . GLU A 1 101 ? -17.269 -0.535 6.804 1.00 95.88 101 GLU A O 1
ATOM 824 N N . LEU A 1 102 ? -15.805 0.192 5.271 1.00 95.94 102 LEU A N 1
ATOM 825 C CA . LEU A 1 102 ? -15.565 1.506 5.888 1.00 95.94 102 LEU A CA 1
ATOM 826 C C . LEU A 1 102 ? -16.400 2.643 5.278 1.00 95.94 102 LEU A C 1
ATOM 828 O O . LEU A 1 102 ? -16.420 3.760 5.801 1.00 95.94 102 LEU A O 1
ATOM 832 N N . GLY A 1 103 ? -17.084 2.380 4.165 1.00 96.81 103 GLY A N 1
ATOM 833 C CA . GLY A 1 103 ? -17.866 3.354 3.409 1.00 96.81 103 GLY A CA 1
ATOM 834 C C . GLY A 1 103 ? -17.111 3.991 2.235 1.00 96.81 103 GLY A C 1
ATOM 835 O O . GLY A 1 103 ? -15.888 4.124 2.224 1.00 96.81 103 GLY A O 1
ATOM 836 N N . ALA A 1 104 ? -17.871 4.459 1.238 1.00 93.56 104 ALA A N 1
ATOM 837 C CA . ALA A 1 104 ? -17.351 4.996 -0.030 1.00 93.56 104 ALA A CA 1
ATOM 838 C C . ALA A 1 104 ? -16.405 6.202 0.112 1.00 93.56 104 ALA A C 1
ATOM 840 O O . ALA A 1 104 ? -15.578 6.452 -0.760 1.00 93.56 104 ALA A O 1
ATOM 841 N N . ASN A 1 105 ? -16.512 6.943 1.216 1.00 94.69 105 ASN A N 1
ATOM 842 C CA . ASN A 1 105 ? -15.720 8.143 1.469 1.00 94.69 105 ASN A CA 1
ATOM 843 C C . ASN A 1 105 ? -14.514 7.895 2.384 1.00 94.69 105 ASN A C 1
ATOM 845 O O . ASN A 1 105 ? -13.900 8.878 2.799 1.00 94.69 105 ASN A O 1
ATOM 849 N N . ALA A 1 106 ? -14.184 6.639 2.709 1.00 97.75 106 ALA A N 1
ATOM 850 C CA . ALA A 1 106 ? -13.148 6.311 3.687 1.00 97.75 106 ALA A CA 1
ATOM 851 C C . ALA A 1 106 ? -11.720 6.634 3.234 1.00 97.75 106 ALA A C 1
ATOM 853 O O . ALA A 1 106 ? -10.875 6.975 4.063 1.00 97.75 106 ALA A O 1
ATOM 854 N N . LEU A 1 107 ? -11.461 6.553 1.929 1.00 98.38 107 LEU A N 1
ATOM 855 C CA . LEU A 1 107 ? -10.123 6.678 1.361 1.00 98.38 107 LEU A CA 1
ATOM 856 C C . LEU A 1 107 ? -9.841 8.098 0.861 1.00 98.38 107 LEU A C 1
ATOM 858 O O . LEU A 1 107 ? -10.731 8.800 0.368 1.00 98.38 107 LEU A O 1
ATOM 862 N N . VAL A 1 108 ? -8.582 8.507 0.986 1.00 98.56 108 VAL A N 1
ATOM 863 C CA . VAL A 1 108 ? -8.015 9.684 0.324 1.00 98.56 108 VAL A CA 1
ATOM 864 C C . VAL A 1 108 ? -7.320 9.224 -0.955 1.00 98.56 108 VAL A C 1
ATOM 866 O O . VAL A 1 108 ? -6.606 8.223 -0.956 1.00 98.56 108 VAL A O 1
ATOM 869 N N . THR A 1 109 ? -7.525 9.959 -2.047 1.00 98.38 109 THR A N 1
ATOM 870 C CA . THR A 1 109 ? -6.832 9.696 -3.311 1.00 98.38 109 THR A CA 1
ATOM 871 C C . THR A 1 109 ? -5.338 9.976 -3.169 1.00 98.38 109 THR A C 1
ATOM 873 O O . THR A 1 109 ? -4.927 11.069 -2.784 1.00 98.38 109 THR A O 1
ATOM 876 N N . ILE A 1 110 ? -4.531 8.986 -3.527 1.00 98.50 110 ILE A N 1
ATOM 877 C CA . ILE A 1 110 ? -3.075 9.029 -3.561 1.00 98.50 110 ILE A CA 1
ATOM 878 C C . ILE A 1 110 ? -2.663 9.552 -4.933 1.00 98.50 110 ILE A C 1
ATOM 880 O O . ILE A 1 110 ? -2.941 8.905 -5.941 1.00 98.50 110 ILE A O 1
ATOM 884 N N . GLN A 1 111 ? -1.988 10.699 -4.978 1.00 98.19 111 GLN A N 1
ATOM 885 C CA . GLN A 1 111 ? -1.292 11.143 -6.183 1.00 98.19 111 GLN A CA 1
ATOM 886 C C . GLN A 1 111 ? 0.171 10.708 -6.107 1.00 98.19 111 GLN A C 1
ATOM 888 O O . GLN A 1 111 ? 0.903 11.148 -5.221 1.00 98.19 111 GLN A O 1
ATOM 893 N N . THR A 1 112 ? 0.608 9.897 -7.064 1.00 97.56 112 THR A N 1
ATOM 894 C CA . THR A 1 112 ? 1.978 9.381 -7.128 1.00 97.56 112 THR A CA 1
ATOM 895 C C . THR A 1 112 ? 2.708 9.980 -8.323 1.00 97.56 112 THR A C 1
ATOM 897 O O . THR A 1 112 ? 2.177 9.989 -9.432 1.00 97.56 112 THR A O 1
ATOM 900 N N . ASP A 1 113 ? 3.922 10.483 -8.097 1.00 97.12 113 ASP A N 1
ATOM 901 C CA . ASP A 1 113 ? 4.888 10.813 -9.150 1.00 97.12 113 ASP A CA 1
ATOM 902 C C . ASP A 1 113 ? 5.737 9.567 -9.423 1.00 97.12 113 ASP A C 1
ATOM 904 O O . ASP A 1 113 ? 6.449 9.101 -8.532 1.00 97.12 113 ASP A O 1
ATOM 908 N N . LEU A 1 114 ? 5.628 8.999 -10.627 1.00 96.69 114 LEU A N 1
ATOM 909 C CA . LEU A 1 114 ? 6.341 7.790 -11.055 1.00 96.69 114 LEU A CA 1
ATOM 910 C C . LEU A 1 114 ? 7.754 8.146 -11.524 1.00 96.69 114 LEU A C 1
ATOM 912 O O . LEU A 1 114 ? 8.181 7.807 -12.627 1.00 96.69 114 LEU A O 1
ATOM 916 N N . PHE A 1 115 ? 8.456 8.873 -10.660 1.00 95.00 115 PHE A N 1
ATOM 917 C CA . PHE A 1 115 ? 9.858 9.210 -10.814 1.00 95.00 115 PHE A CA 1
ATOM 918 C C . PHE A 1 115 ? 10.681 7.926 -10.717 1.00 95.00 115 PHE A C 1
ATOM 920 O O . PHE A 1 115 ? 10.570 7.193 -9.728 1.00 95.00 115 PHE A O 1
ATOM 927 N N . SER A 1 116 ? 11.454 7.626 -11.759 1.00 95.00 116 SER A N 1
ATOM 928 C CA . SER A 1 116 ? 12.260 6.411 -11.774 1.00 95.00 116 SER A CA 1
ATOM 929 C C . SER A 1 116 ? 13.439 6.509 -10.822 1.00 95.00 116 SER A C 1
ATOM 931 O O . SER A 1 116 ? 13.875 7.595 -10.428 1.00 95.00 116 SER A O 1
ATOM 933 N N . HIS A 1 117 ? 13.976 5.348 -10.465 1.00 94.94 117 HIS A N 1
ATOM 934 C CA . HIS A 1 117 ? 15.126 5.260 -9.584 1.00 94.94 117 HIS A CA 1
ATOM 935 C C . HIS A 1 117 ? 16.359 5.978 -10.151 1.00 94.94 117 HIS A C 1
ATOM 937 O O . HIS A 1 117 ? 17.073 6.647 -9.403 1.00 94.94 117 HIS A O 1
ATOM 943 N N . ASP A 1 118 ? 16.569 5.891 -11.466 1.00 93.00 118 ASP A N 1
ATOM 944 C CA . ASP A 1 118 ? 17.651 6.569 -12.189 1.00 93.00 118 ASP A CA 1
ATOM 945 C C . ASP A 1 118 ? 17.376 8.052 -12.518 1.00 93.00 118 ASP A C 1
ATOM 947 O O . ASP A 1 118 ? 18.235 8.731 -13.083 1.00 93.00 118 ASP A O 1
ATOM 951 N N . GLY A 1 119 ? 16.221 8.589 -12.112 1.00 93.25 119 GLY A N 1
ATOM 952 C CA . GLY A 1 119 ? 15.941 10.024 -12.125 1.00 93.25 119 GLY A CA 1
ATOM 953 C C . GLY A 1 119 ? 15.201 10.559 -13.355 1.00 93.25 119 GLY A C 1
ATOM 954 O O . GLY A 1 119 ? 15.279 11.755 -13.652 1.00 93.25 119 GLY A O 1
ATOM 955 N N . LEU A 1 120 ? 14.465 9.707 -14.062 1.00 93.31 120 LEU A N 1
ATOM 956 C CA . LEU A 1 120 ? 13.643 10.042 -15.223 1.00 93.31 120 LEU A CA 1
ATOM 957 C C . LEU A 1 120 ? 12.165 10.243 -14.846 1.00 93.31 120 LEU A C 1
ATOM 959 O O . LEU A 1 120 ? 11.695 9.830 -13.785 1.00 93.31 120 LEU A O 1
ATOM 963 N N . ARG A 1 121 ? 11.421 10.947 -15.710 1.00 93.19 121 ARG A N 1
ATOM 964 C CA . ARG A 1 121 ? 10.053 11.443 -15.433 1.00 93.19 121 ARG A CA 1
ATOM 965 C C . ARG A 1 121 ? 9.019 11.057 -16.489 1.00 93.19 121 ARG A C 1
ATOM 967 O O . ARG A 1 121 ? 7.903 11.575 -16.461 1.00 93.19 121 ARG A O 1
ATOM 974 N N . ASP A 1 122 ? 9.363 10.168 -17.414 1.00 93.19 122 ASP A N 1
ATOM 975 C CA . ASP A 1 122 ? 8.553 9.906 -18.611 1.00 93.19 122 ASP A CA 1
ATOM 976 C C . ASP A 1 122 ? 7.162 9.331 -18.297 1.00 93.19 122 ASP A C 1
ATOM 978 O O . ASP A 1 122 ? 6.201 9.604 -19.016 1.00 93.19 122 ASP A O 1
ATOM 982 N N . TYR A 1 123 ? 7.012 8.588 -17.194 1.00 94.38 123 TYR A N 1
ATOM 983 C CA . TYR A 1 123 ? 5.717 8.033 -16.772 1.00 94.38 123 TYR A CA 1
ATOM 984 C C . TYR A 1 123 ? 4.810 9.047 -16.055 1.00 94.38 123 TYR A C 1
ATOM 986 O O . TYR A 1 123 ? 3.609 8.812 -15.903 1.00 94.38 123 TYR A O 1
ATOM 994 N N . GLY A 1 124 ? 5.328 10.215 -15.670 1.00 96.06 124 GLY A N 1
ATOM 995 C CA . GLY A 1 124 ? 4.537 11.283 -15.066 1.00 96.06 124 GLY A CA 1
ATOM 996 C C . GLY A 1 124 ? 3.831 10.861 -13.774 1.00 96.06 124 GLY A C 1
ATOM 997 O O . GLY A 1 124 ? 4.411 10.205 -12.916 1.00 96.06 124 GLY A O 1
ATOM 998 N N . LYS A 1 125 ? 2.568 11.274 -13.614 1.00 97.75 125 LYS A N 1
ATOM 999 C CA . LYS A 1 125 ? 1.799 11.077 -12.377 1.00 97.75 125 LYS A CA 1
ATOM 1000 C C . LYS A 1 125 ? 0.561 10.214 -12.587 1.00 97.75 125 LYS A C 1
ATOM 1002 O O . LYS A 1 125 ? -0.041 10.236 -13.661 1.00 97.75 125 LYS A O 1
ATOM 1007 N N . CYS A 1 126 ? 0.121 9.542 -11.530 1.00 97.81 126 CYS A N 1
ATOM 1008 C CA . CYS A 1 126 ? -1.154 8.831 -11.479 1.00 97.81 126 CYS A CA 1
ATOM 1009 C C . CYS A 1 126 ? -1.911 9.121 -10.181 1.00 97.81 126 CYS A C 1
ATOM 1011 O O . CYS A 1 126 ? -1.346 9.639 -9.219 1.00 97.81 126 CYS A O 1
ATOM 1013 N N . ASN A 1 127 ? -3.205 8.803 -10.186 1.00 98.38 127 ASN A N 1
ATOM 1014 C CA . ASN A 1 127 ? -4.058 8.875 -9.008 1.00 98.38 127 ASN A CA 1
ATOM 1015 C C . ASN A 1 127 ? -4.641 7.488 -8.733 1.00 98.38 127 ASN A C 1
ATOM 1017 O O . ASN A 1 127 ? -5.181 6.864 -9.651 1.00 98.38 127 ASN A O 1
ATOM 1021 N N . ASP A 1 128 ? -4.562 7.048 -7.481 1.00 98.44 128 ASP A N 1
ATOM 1022 C CA . ASP A 1 128 ? -5.020 5.740 -7.014 1.00 98.44 128 ASP A CA 1
ATOM 1023 C C . ASP A 1 128 ? -5.731 5.871 -5.659 1.00 98.44 128 ASP A C 1
ATOM 1025 O O . ASP A 1 128 ? -5.514 6.831 -4.926 1.00 98.44 128 ASP A O 1
ATOM 1029 N N . ASN A 1 129 ? -6.580 4.909 -5.298 1.00 98.38 129 ASN A N 1
ATOM 1030 C CA . ASN A 1 129 ? -7.126 4.807 -3.935 1.00 98.38 129 ASN A CA 1
ATOM 1031 C C . ASN A 1 129 ? -6.318 3.826 -3.076 1.00 98.38 129 ASN A C 1
ATOM 1033 O O . ASN A 1 129 ? -6.273 3.946 -1.853 1.00 98.38 129 ASN A O 1
ATOM 1037 N N . ILE A 1 130 ? -5.692 2.847 -3.731 1.00 98.75 130 ILE A N 1
ATOM 1038 C CA . ILE A 1 130 ? -4.796 1.861 -3.132 1.00 98.75 130 ILE A CA 1
ATOM 1039 C C . ILE A 1 130 ? -3.600 1.715 -4.069 1.00 98.75 130 ILE A C 1
ATOM 1041 O O . ILE A 1 130 ? -3.779 1.528 -5.276 1.00 98.75 130 ILE A O 1
ATOM 1045 N N . SER A 1 131 ? -2.390 1.804 -3.529 1.00 98.62 131 SER A N 1
ATOM 1046 C CA . SER A 1 131 ? -1.160 1.767 -4.320 1.00 98.62 131 SER A CA 1
ATOM 1047 C C . SER A 1 131 ? -0.095 0.889 -3.662 1.00 98.62 131 SER A C 1
ATOM 1049 O O . SER A 1 131 ? -0.311 0.330 -2.587 1.00 98.62 131 SER A O 1
ATOM 1051 N N . LEU A 1 132 ? 1.047 0.734 -4.323 1.00 98.75 132 LEU A N 1
ATOM 1052 C CA . LEU A 1 132 ? 2.271 0.212 -3.718 1.00 98.75 132 LEU A CA 1
ATOM 1053 C C . LEU A 1 132 ? 3.136 1.380 -3.257 1.00 98.75 132 LEU A C 1
ATOM 1055 O O . LEU A 1 132 ? 3.073 2.461 -3.841 1.00 98.75 132 LEU A O 1
ATOM 1059 N N . LEU A 1 133 ? 3.967 1.173 -2.236 1.00 98.56 133 LEU A N 1
ATOM 1060 C CA . LEU A 1 133 ? 4.906 2.206 -1.797 1.00 98.56 133 LEU A CA 1
ATOM 1061 C C . LEU A 1 133 ? 5.767 2.679 -2.975 1.00 98.56 133 LEU A C 1
ATOM 1063 O O . LEU A 1 133 ? 6.174 1.870 -3.809 1.00 98.56 133 LEU A O 1
ATOM 1067 N N . THR A 1 134 ? 6.075 3.974 -3.029 1.00 98.50 134 THR A N 1
ATOM 1068 C CA . THR A 1 134 ? 7.247 4.433 -3.781 1.00 98.50 134 THR A CA 1
ATOM 1069 C C . THR A 1 134 ? 8.497 4.146 -2.960 1.00 98.50 134 THR A C 1
ATOM 1071 O O . THR A 1 134 ? 8.441 4.042 -1.730 1.00 98.50 134 THR A O 1
ATOM 1074 N N . TYR A 1 135 ? 9.647 4.074 -3.621 1.00 97.56 135 TYR A N 1
ATOM 1075 C CA . TYR A 1 135 ? 10.920 3.954 -2.924 1.00 97.56 135 TYR A CA 1
ATOM 1076 C C . TYR A 1 135 ? 11.160 5.109 -1.940 1.00 97.56 135 TYR A C 1
ATOM 1078 O O . TYR A 1 135 ? 11.593 4.870 -0.814 1.00 97.56 135 TYR A O 1
ATOM 1086 N N . ASP A 1 136 ? 10.817 6.344 -2.308 1.00 97.44 136 ASP A N 1
ATOM 1087 C CA . ASP A 1 136 ? 10.973 7.494 -1.413 1.00 97.44 136 ASP A CA 1
ATOM 1088 C C . ASP A 1 136 ? 10.052 7.412 -0.190 1.00 97.44 136 ASP A C 1
ATOM 1090 O O . ASP A 1 136 ? 10.492 7.700 0.922 1.00 97.44 136 ASP A O 1
ATOM 1094 N N . LEU A 1 137 ? 8.798 6.979 -0.364 1.00 98.12 137 LEU A N 1
ATOM 1095 C CA . LEU A 1 137 ? 7.862 6.797 0.748 1.00 98.12 137 LEU A CA 1
ATOM 1096 C C . LEU A 1 137 ? 8.338 5.685 1.691 1.00 98.12 137 LEU A C 1
ATOM 1098 O O . LEU A 1 137 ? 8.306 5.845 2.906 1.00 98.12 137 LEU A O 1
ATOM 1102 N N . TYR A 1 138 ? 8.853 4.584 1.138 1.00 98.12 138 TYR A N 1
ATOM 1103 C CA . TYR A 1 138 ? 9.485 3.530 1.928 1.00 98.12 138 TYR A CA 1
ATOM 1104 C C . TYR A 1 138 ? 10.708 4.050 2.696 1.00 98.12 138 TYR A C 1
ATOM 1106 O O . TYR A 1 138 ? 10.793 3.873 3.910 1.00 98.12 138 TYR A O 1
ATOM 1114 N N . ARG A 1 139 ? 11.644 4.720 2.010 1.00 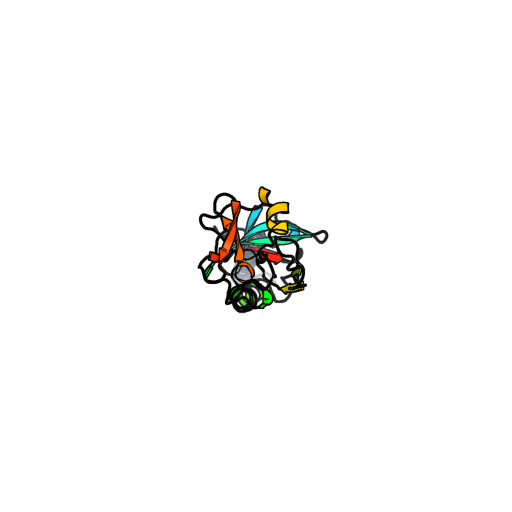97.31 139 ARG A N 1
ATOM 1115 C CA . ARG A 1 139 ? 12.898 5.207 2.600 1.00 97.31 139 ARG A CA 1
ATOM 1116 C C . ARG A 1 139 ? 12.644 6.212 3.723 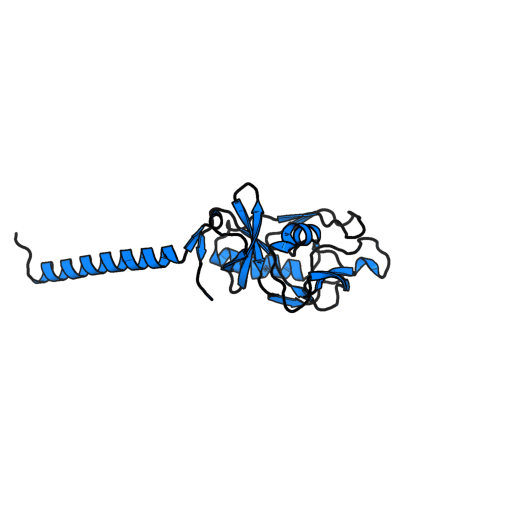1.00 97.31 139 ARG A C 1
ATOM 1118 O O . ARG A 1 139 ? 13.293 6.128 4.760 1.00 97.31 139 ARG A O 1
ATOM 1125 N N . ASN A 1 140 ? 11.704 7.135 3.529 1.00 97.94 140 ASN A N 1
ATOM 1126 C CA . ASN A 1 140 ? 11.408 8.208 4.483 1.00 97.94 140 ASN A CA 1
ATOM 1127 C C . ASN A 1 140 ? 10.604 7.747 5.707 1.00 97.94 140 ASN A C 1
ATOM 1129 O O . ASN A 1 140 ? 10.432 8.529 6.638 1.00 97.94 140 ASN A O 1
ATOM 1133 N N . ASN A 1 141 ? 10.084 6.518 5.700 1.00 98.19 141 ASN A N 1
ATOM 1134 C CA . ASN A 1 141 ? 9.292 5.970 6.801 1.00 98.19 141 ASN A CA 1
ATOM 1135 C C . ASN A 1 141 ? 9.775 4.583 7.242 1.00 98.19 141 ASN A C 1
ATOM 1137 O O . ASN A 1 141 ? 9.037 3.837 7.895 1.00 98.19 141 ASN A O 1
ATOM 1141 N N . ARG A 1 142 ? 11.004 4.211 6.873 1.00 96.38 142 ARG A N 1
ATOM 1142 C CA . ARG A 1 142 ? 11.548 2.863 7.055 1.00 96.38 142 ARG A CA 1
ATOM 1143 C C . ARG A 1 142 ? 11.509 2.400 8.509 1.00 96.38 142 ARG A C 1
ATOM 1145 O O . ARG A 1 142 ? 11.257 1.224 8.773 1.00 96.38 142 ARG A O 1
ATOM 1152 N N . GLU A 1 143 ? 11.734 3.313 9.445 1.00 96.44 143 GLU A N 1
ATOM 1153 C CA . GLU A 1 143 ? 11.711 3.075 10.887 1.00 96.44 143 GLU A CA 1
ATOM 1154 C C . GLU A 1 143 ? 10.321 2.683 11.419 1.00 96.44 143 GLU A C 1
ATOM 1156 O O . GLU A 1 143 ? 10.212 2.090 12.500 1.00 96.44 143 GLU A O 1
ATOM 1161 N N . ASN A 1 144 ? 9.266 2.978 10.652 1.00 97.81 144 ASN A N 1
ATOM 1162 C CA . ASN A 1 144 ? 7.873 2.685 10.983 1.00 97.81 144 ASN A CA 1
ATOM 1163 C C . ASN A 1 144 ? 7.315 1.452 10.265 1.00 97.81 144 ASN A C 1
ATOM 1165 O O . ASN A 1 144 ? 6.266 0.947 10.658 1.00 97.81 144 ASN A O 1
ATOM 1169 N N . ILE A 1 145 ? 8.021 0.940 9.256 1.00 96.62 145 ILE A N 1
ATOM 1170 C CA . ILE A 1 145 ? 7.589 -0.193 8.436 1.00 96.62 145 ILE A CA 1
ATOM 1171 C C . ILE A 1 145 ? 8.168 -1.498 8.994 1.00 96.62 145 ILE A C 1
ATOM 1173 O O . ILE A 1 145 ? 9.383 -1.655 9.129 1.00 96.62 145 ILE A O 1
ATOM 1177 N N . LYS A 1 146 ? 7.283 -2.455 9.298 1.00 91.81 146 LYS A N 1
ATOM 1178 C CA . LYS A 1 146 ? 7.660 -3.822 9.688 1.00 91.81 146 LYS A CA 1
ATOM 1179 C C . LYS A 1 146 ? 8.248 -4.567 8.485 1.00 91.81 146 LYS A C 1
ATOM 1181 O O . LYS A 1 146 ? 7.730 -4.440 7.371 1.00 91.81 146 LYS A O 1
ATOM 1186 N N . ASN A 1 147 ? 9.290 -5.362 8.713 1.00 92.06 147 ASN A N 1
ATOM 1187 C CA . ASN A 1 147 ? 9.797 -6.287 7.699 1.00 92.06 147 ASN A CA 1
ATOM 1188 C C . ASN A 1 147 ? 8.774 -7.397 7.439 1.00 92.06 147 ASN A C 1
ATOM 1190 O O . ASN A 1 147 ? 7.932 -7.671 8.291 1.00 92.06 147 ASN A O 1
ATOM 1194 N N . VAL A 1 148 ? 8.877 -8.015 6.269 1.00 93.50 148 VAL A N 1
ATOM 1195 C CA . VAL A 1 148 ? 8.087 -9.180 5.853 1.00 93.50 148 VAL A CA 1
ATOM 1196 C C . VAL A 1 148 ? 9.035 -10.289 5.415 1.00 93.50 148 VAL A C 1
ATOM 1198 O O . VAL A 1 148 ? 10.169 -10.013 5.029 1.00 93.50 148 VAL A O 1
ATOM 1201 N N . ASP A 1 149 ? 8.572 -11.536 5.430 1.00 90.88 149 ASP A N 1
ATOM 1202 C CA . ASP A 1 149 ? 9.414 -12.705 5.129 1.00 90.88 149 ASP A CA 1
ATOM 1203 C C . ASP A 1 149 ? 9.796 -12.839 3.644 1.00 90.88 149 ASP A C 1
ATOM 1205 O O . ASP A 1 149 ? 10.651 -13.649 3.286 1.00 90.88 149 ASP A O 1
ATOM 1209 N N . ARG A 1 150 ? 9.153 -12.076 2.752 1.00 92.69 150 ARG A N 1
ATOM 1210 C CA . ARG A 1 150 ? 9.383 -12.124 1.301 1.00 92.69 150 ARG A CA 1
ATOM 1211 C C . ARG A 1 150 ? 9.488 -10.736 0.702 1.00 92.69 150 ARG A C 1
ATOM 1213 O O . ARG A 1 150 ? 8.825 -9.812 1.165 1.00 92.69 150 ARG A O 1
ATOM 1220 N N . HIS A 1 151 ? 10.247 -10.627 -0.386 1.00 96.31 151 HIS A N 1
ATOM 1221 C CA . HIS A 1 151 ? 10.344 -9.381 -1.132 1.00 96.31 151 HIS A CA 1
ATOM 1222 C C . HIS A 1 151 ? 8.982 -8.915 -1.649 1.00 96.31 151 HIS A C 1
ATOM 1224 O O . HIS A 1 151 ? 8.095 -9.725 -1.937 1.00 96.31 151 HIS A O 1
ATOM 1230 N N . PHE A 1 152 ? 8.830 -7.603 -1.789 1.00 98.19 152 PHE A N 1
ATOM 1231 C CA . PHE A 1 152 ? 7.626 -6.991 -2.336 1.00 98.19 152 PHE A CA 1
ATOM 1232 C C . PHE A 1 152 ? 7.945 -5.911 -3.364 1.00 98.19 152 PHE A C 1
ATOM 1234 O O . PHE A 1 152 ? 8.968 -5.226 -3.283 1.00 98.19 152 PHE A O 1
ATOM 1241 N N . TRP A 1 153 ? 7.041 -5.768 -4.330 1.00 98.38 153 TRP A N 1
ATOM 1242 C CA . TRP A 1 153 ? 7.094 -4.733 -5.354 1.00 98.38 153 TRP A CA 1
ATOM 1243 C C . TRP A 1 153 ? 6.870 -3.345 -4.750 1.00 98.38 153 TRP A C 1
ATOM 1245 O O . TRP A 1 153 ? 6.020 -3.154 -3.877 1.00 98.38 153 TRP A O 1
ATOM 1255 N N . THR A 1 154 ? 7.573 -2.354 -5.286 1.00 98.38 154 THR A N 1
ATOM 1256 C CA . THR A 1 154 ? 7.203 -0.936 -5.175 1.00 98.38 154 THR A CA 1
ATOM 1257 C C . THR A 1 154 ? 6.483 -0.497 -6.456 1.00 98.38 154 THR A C 1
ATOM 1259 O O . THR A 1 154 ? 6.432 -1.248 -7.426 1.00 98.38 154 THR A O 1
ATOM 1262 N N . CYS A 1 155 ? 5.935 0.720 -6.497 1.00 98.06 155 CYS A N 1
ATOM 1263 C CA . CYS A 1 155 ? 5.488 1.329 -7.761 1.00 98.06 155 CYS A CA 1
ATOM 1264 C C . CYS A 1 155 ? 6.588 2.149 -8.462 1.00 98.06 155 CYS A C 1
ATOM 1266 O O . CYS A 1 155 ? 6.305 2.818 -9.454 1.00 98.06 155 CYS A O 1
ATOM 1268 N N . THR A 1 156 ? 7.828 2.128 -7.958 1.00 98.00 156 THR A N 1
ATOM 1269 C CA . THR A 1 156 ? 8.945 2.883 -8.535 1.00 98.00 156 THR A CA 1
ATOM 1270 C C . THR A 1 156 ? 9.599 2.079 -9.664 1.00 98.00 156 THR A C 1
ATOM 1272 O O . THR A 1 156 ? 10.153 1.007 -9.396 1.00 98.00 156 THR A O 1
ATOM 1275 N N . PRO A 1 157 ? 9.579 2.572 -10.916 1.00 96.25 157 PRO A N 1
ATOM 1276 C CA . PRO A 1 157 ? 10.334 1.944 -11.993 1.00 96.25 157 PRO A CA 1
ATOM 1277 C C . PRO A 1 157 ? 11.837 2.137 -11.761 1.00 96.25 157 PRO A C 1
ATOM 1279 O O . PRO A 1 157 ? 12.264 3.180 -11.265 1.00 96.25 157 PRO A O 1
ATOM 1282 N N . ASP A 1 158 ? 12.651 1.151 -12.138 1.00 94.88 158 ASP A N 1
ATOM 1283 C CA . ASP A 1 158 ? 14.115 1.284 -12.108 1.00 94.88 158 ASP A CA 1
ATOM 1284 C C . ASP A 1 158 ? 14.582 2.373 -13.093 1.00 94.88 158 ASP A C 1
ATOM 1286 O O . ASP A 1 158 ? 15.287 3.309 -12.722 1.00 94.88 158 ASP A O 1
ATOM 1290 N N . SER A 1 159 ? 14.069 2.312 -14.324 1.00 92.69 159 SER A N 1
ATOM 1291 C CA . SER A 1 159 ? 14.253 3.312 -15.375 1.00 92.69 159 SER A CA 1
ATOM 1292 C C . SER A 1 159 ? 13.035 3.346 -16.295 1.00 92.69 159 SER A C 1
ATOM 1294 O O . SER A 1 159 ? 12.328 2.351 -16.445 1.00 92.69 159 SER A O 1
ATOM 1296 N N . THR A 1 160 ? 12.806 4.471 -16.960 1.00 89.75 160 THR A N 1
ATOM 1297 C CA . THR A 1 160 ? 11.808 4.617 -18.036 1.00 89.75 160 THR A CA 1
ATOM 1298 C C . THR A 1 160 ? 12.436 4.574 -19.430 1.00 89.75 160 THR A C 1
ATOM 1300 O O . THR A 1 160 ? 11.728 4.664 -20.434 1.00 89.75 160 THR A O 1
ATOM 1303 N N . THR A 1 161 ? 13.766 4.445 -19.526 1.00 80.56 161 THR A N 1
ATOM 1304 C CA . THR A 1 161 ? 14.456 4.435 -20.820 1.00 80.56 161 THR A CA 1
ATOM 1305 C C . THR A 1 161 ? 14.085 3.170 -21.603 1.00 80.56 161 THR A C 1
ATOM 1307 O O . THR A 1 161 ? 14.260 2.069 -21.078 1.00 80.56 161 THR A O 1
ATOM 1310 N N . PRO A 1 162 ? 13.673 3.276 -22.881 1.00 62.97 162 PRO A N 1
ATOM 1311 C CA . PRO A 1 162 ? 13.292 2.135 -23.719 1.00 62.97 162 PRO A CA 1
ATOM 1312 C C . PRO A 1 162 ? 14.490 1.292 -24.207 1.00 62.97 162 PRO A C 1
ATOM 1314 O O . PRO A 1 162 ? 14.479 0.760 -25.318 1.00 62.97 162 PRO A O 1
ATOM 1317 N N . SER A 1 163 ? 15.549 1.155 -23.403 1.00 61.78 163 SER A N 1
ATOM 1318 C CA . SER A 1 163 ? 16.563 0.131 -23.642 1.00 61.78 163 SER A CA 1
ATOM 1319 C C . SER A 1 163 ? 15.995 -1.233 -23.234 1.00 61.78 163 SER A C 1
ATOM 1321 O O . SER A 1 163 ? 15.274 -1.359 -22.245 1.00 61.78 163 SER A O 1
ATOM 1323 N N . VAL A 1 164 ? 16.309 -2.262 -24.026 1.00 56.34 164 VAL A N 1
ATOM 1324 C CA . VAL A 1 164 ? 15.659 -3.589 -24.019 1.00 56.34 164 VAL A CA 1
ATOM 1325 C C . VAL A 1 164 ? 15.658 -4.285 -22.643 1.00 56.34 164 VAL A C 1
ATOM 1327 O O . VAL A 1 164 ? 14.847 -5.176 -22.421 1.00 56.34 164 VAL A O 1
ATOM 1330 N N . SER A 1 165 ? 16.523 -3.890 -21.704 1.00 61.53 165 SER A N 1
ATOM 1331 C CA . SER A 1 165 ? 16.592 -4.466 -20.354 1.00 61.53 165 SER A CA 1
ATOM 1332 C C . SER A 1 165 ? 15.930 -3.628 -19.254 1.00 61.53 165 SER A C 1
ATOM 1334 O O . SER A 1 165 ? 15.464 -4.211 -18.280 1.00 61.53 165 SER A O 1
ATOM 1336 N N . ASN A 1 166 ? 15.872 -2.296 -19.376 1.00 63.56 166 ASN A N 1
ATOM 1337 C CA . ASN A 1 166 ? 15.597 -1.428 -18.219 1.00 63.56 166 ASN A CA 1
ATOM 1338 C C . ASN A 1 166 ? 14.118 -1.030 -18.083 1.00 63.56 166 ASN A C 1
ATOM 1340 O O . ASN A 1 166 ? 13.644 -0.833 -16.967 1.00 63.56 166 ASN A O 1
ATOM 1344 N N . ALA A 1 167 ? 13.358 -1.014 -19.184 1.00 74.88 167 ALA A N 1
ATOM 1345 C CA . ALA A 1 167 ? 11.908 -0.762 -19.174 1.00 74.88 167 ALA A CA 1
ATOM 1346 C C . ALA A 1 167 ? 11.071 -1.912 -18.560 1.00 74.88 167 ALA A C 1
ATOM 1348 O O . ALA A 1 167 ? 9.844 -1.841 -18.487 1.00 74.88 167 ALA A O 1
ATOM 1349 N N . PHE A 1 168 ? 11.730 -2.985 -18.116 1.00 90.62 168 PHE A N 1
ATOM 1350 C CA . PHE A 1 168 ? 11.105 -4.141 -17.473 1.00 90.62 168 PHE A CA 1
ATOM 1351 C C . PHE A 1 168 ? 11.495 -4.278 -16.002 1.00 90.62 168 PHE A C 1
ATOM 1353 O O . PHE A 1 168 ? 11.060 -5.222 -15.354 1.00 90.62 168 PHE A O 1
ATOM 1360 N N . CYS A 1 169 ? 12.321 -3.381 -15.464 1.00 94.69 169 CYS A N 1
ATOM 1361 C CA . CYS A 1 169 ? 12.803 -3.472 -14.091 1.00 94.69 169 CYS A CA 1
ATOM 1362 C C . CYS A 1 169 ? 11.995 -2.559 -13.163 1.00 94.69 169 CYS A C 1
ATOM 1364 O O . CYS A 1 169 ? 11.815 -1.369 -13.434 1.00 94.69 169 CYS A O 1
ATOM 1366 N N . VAL A 1 170 ? 11.517 -3.121 -12.056 1.00 96.75 170 VAL A N 1
ATOM 1367 C CA . VAL A 1 170 ? 10.773 -2.427 -10.996 1.00 96.75 170 VAL A CA 1
ATOM 1368 C C . VAL A 1 170 ? 11.563 -2.556 -9.701 1.00 96.75 170 VAL A C 1
ATOM 1370 O O . VAL A 1 170 ? 12.109 -3.626 -9.413 1.00 96.75 170 VAL A O 1
ATOM 1373 N N . LEU A 1 171 ? 11.607 -1.497 -8.893 1.00 97.44 171 LEU A N 1
ATOM 1374 C CA . LEU A 1 171 ? 12.225 -1.600 -7.580 1.00 97.44 171 LEU A CA 1
ATOM 1375 C C . LEU A 1 171 ? 11.421 -2.495 -6.636 1.00 97.44 171 LEU A C 1
ATOM 1377 O O . LEU A 1 171 ? 10.192 -2.432 -6.558 1.00 97.44 171 LEU A O 1
ATOM 1381 N N . CYS A 1 172 ? 12.159 -3.280 -5.869 1.00 97.75 172 CYS A N 1
ATOM 1382 C CA . CYS A 1 172 ? 11.689 -4.200 -4.853 1.00 97.75 172 CYS A CA 1
ATOM 1383 C C . CYS A 1 172 ? 12.372 -3.901 -3.524 1.00 97.75 172 CYS A C 1
ATOM 1385 O O . CYS A 1 172 ? 13.481 -3.367 -3.485 1.00 97.75 172 CYS A O 1
ATOM 1387 N N . VAL A 1 173 ? 11.727 -4.316 -2.442 1.00 97.88 173 VAL A N 1
ATOM 1388 C CA . VAL A 1 173 ? 12.318 -4.343 -1.104 1.00 97.88 173 VAL A CA 1
ATOM 1389 C C . VAL A 1 173 ? 12.355 -5.791 -0.642 1.00 97.88 173 VAL A C 1
ATOM 1391 O O . VAL A 1 173 ? 11.332 -6.471 -0.725 1.00 97.88 173 VAL A O 1
ATOM 1394 N N . ASP A 1 174 ? 13.506 -6.277 -0.184 1.00 95.31 174 ASP A N 1
ATOM 1395 C CA . ASP A 1 174 ? 13.648 -7.636 0.341 1.00 95.31 174 ASP A CA 1
ATOM 1396 C C . ASP A 1 174 ? 13.226 -7.755 1.820 1.00 95.31 174 ASP A C 1
ATOM 1398 O O . ASP A 1 174 ? 12.798 -6.790 2.460 1.00 95.31 174 ASP A O 1
ATOM 1402 N N . SER A 1 175 ? 13.340 -8.956 2.390 1.00 93.06 175 SER A N 1
ATOM 1403 C CA . SER A 1 175 ? 12.991 -9.212 3.793 1.00 93.06 175 SER A CA 1
ATOM 1404 C C . SER A 1 175 ? 13.939 -8.551 4.807 1.00 93.06 175 SER A C 1
ATOM 1406 O O . SER A 1 175 ? 13.559 -8.317 5.958 1.00 93.06 175 SER A O 1
ATOM 1408 N N . GLY A 1 176 ? 15.176 -8.240 4.405 1.00 92.06 176 GLY A N 1
ATOM 1409 C CA . GLY A 1 176 ? 16.129 -7.446 5.187 1.00 92.06 176 GLY A CA 1
ATOM 1410 C C . GLY A 1 176 ? 15.816 -5.945 5.147 1.00 92.06 176 GLY A C 1
ATOM 1411 O O . GLY A 1 176 ? 16.138 -5.205 6.081 1.00 92.06 176 GLY A O 1
ATOM 1412 N N . GLY A 1 177 ? 15.087 -5.509 4.124 1.00 93.00 177 GLY A N 1
ATOM 1413 C CA . GLY A 1 177 ? 14.802 -4.119 3.814 1.00 93.00 177 GLY A CA 1
ATOM 1414 C C . GLY A 1 177 ? 15.752 -3.514 2.779 1.00 93.00 177 GLY A C 1
ATOM 1415 O O . GLY A 1 177 ? 15.676 -2.299 2.561 1.00 93.00 177 GLY A O 1
ATOM 1416 N N . ASP A 1 178 ? 16.609 -4.326 2.159 1.00 94.56 178 ASP A N 1
ATOM 1417 C CA . ASP A 1 178 ? 17.476 -3.917 1.063 1.00 94.56 178 ASP A CA 1
ATOM 1418 C C . ASP A 1 178 ? 16.646 -3.684 -0.198 1.00 94.56 178 ASP A C 1
ATOM 1420 O O . ASP A 1 178 ? 15.641 -4.352 -0.457 1.00 94.56 178 ASP A O 1
ATOM 1424 N N . VAL A 1 179 ? 17.067 -2.694 -0.981 1.00 96.19 179 VAL A N 1
ATOM 1425 C CA . VAL A 1 179 ? 16.379 -2.298 -2.209 1.00 96.19 179 VAL A CA 1
ATOM 1426 C C . VAL A 1 179 ? 17.152 -2.820 -3.406 1.00 96.19 179 VAL A C 1
ATOM 1428 O O . VAL A 1 179 ? 18.359 -2.611 -3.518 1.00 96.19 179 VAL A O 1
ATOM 1431 N N . PHE A 1 180 ? 16.443 -3.487 -4.305 1.00 95.56 180 PHE A N 1
ATOM 1432 C CA . PHE A 1 180 ? 16.983 -4.076 -5.526 1.00 95.56 180 PHE A CA 1
ATOM 1433 C C . PHE A 1 180 ? 15.973 -3.915 -6.665 1.00 95.56 180 PHE A C 1
ATOM 1435 O O . PHE A 1 180 ? 14.861 -3.443 -6.440 1.00 95.56 180 PHE A O 1
ATOM 1442 N N . TYR A 1 181 ? 16.332 -4.301 -7.887 1.00 93.56 181 TYR A N 1
ATOM 1443 C CA . TYR A 1 181 ? 15.392 -4.342 -9.007 1.00 93.56 181 TYR A CA 1
ATOM 1444 C C . TYR A 1 181 ? 15.030 -5.785 -9.366 1.00 93.56 181 TYR A C 1
ATOM 1446 O O . TYR A 1 181 ? 15.876 -6.680 -9.368 1.00 93.56 181 TYR A O 1
ATOM 1454 N N . GLY A 1 182 ? 13.760 -6.004 -9.690 1.00 94.44 182 GLY A N 1
ATOM 1455 C CA . GLY A 1 182 ? 13.245 -7.259 -10.226 1.00 94.44 182 GLY A CA 1
ATOM 1456 C C . GLY A 1 182 ? 12.625 -7.036 -11.600 1.00 94.44 182 GLY A C 1
ATOM 1457 O O . GLY A 1 182 ? 12.078 -5.966 -11.872 1.00 94.44 182 GLY A O 1
ATOM 1458 N N . HIS A 1 183 ? 12.696 -8.043 -12.468 1.00 94.81 183 HIS A N 1
ATOM 1459 C CA . HIS A 1 183 ? 11.969 -8.008 -13.734 1.00 94.81 183 HIS A CA 1
ATOM 1460 C C . HIS A 1 183 ? 10.456 -8.111 -13.491 1.00 94.81 183 HIS A C 1
ATOM 1462 O O . HIS A 1 183 ? 10.010 -8.939 -12.701 1.00 94.81 183 HIS A O 1
ATOM 1468 N N . CYS A 1 184 ? 9.665 -7.303 -14.196 1.00 94.94 184 CYS A N 1
ATOM 1469 C CA . CYS A 1 184 ? 8.223 -7.131 -13.996 1.00 94.94 184 CYS A CA 1
ATOM 1470 C C . CYS A 1 184 ? 7.387 -8.395 -14.263 1.00 94.94 184 CYS A C 1
ATOM 1472 O O . CYS A 1 184 ? 6.267 -8.492 -13.768 1.00 94.94 184 CYS A O 1
ATOM 1474 N N . TYR A 1 185 ? 7.946 -9.357 -15.001 1.00 93.62 185 TYR A N 1
ATOM 1475 C CA . TYR A 1 185 ? 7.363 -10.669 -15.300 1.00 93.62 185 TYR A CA 1
ATOM 1476 C C . TYR A 1 185 ? 7.782 -11.768 -14.307 1.00 93.62 185 TYR A C 1
ATOM 1478 O O . TYR A 1 185 ? 7.474 -12.938 -14.509 1.00 93.62 185 TYR A O 1
ATOM 1486 N N . TYR A 1 186 ? 8.534 -11.435 -13.254 1.00 94.56 186 TYR A N 1
ATOM 1487 C CA . TYR A 1 186 ? 8.745 -12.353 -12.137 1.00 94.56 186 TYR A CA 1
ATOM 1488 C C . TYR A 1 186 ? 7.657 -12.192 -11.089 1.00 94.56 186 TYR A C 1
ATOM 1490 O O . TYR A 1 186 ? 7.023 -11.147 -10.981 1.00 94.56 186 TYR A O 1
ATOM 1498 N N . ASP A 1 187 ? 7.482 -13.227 -10.275 1.00 95.00 187 ASP A N 1
ATOM 1499 C CA . ASP A 1 187 ? 6.610 -13.155 -9.116 1.00 95.00 187 ASP A CA 1
ATOM 1500 C C . ASP A 1 187 ? 7.271 -12.361 -7.984 1.00 95.00 187 ASP A C 1
ATOM 1502 O O . ASP A 1 187 ? 8.419 -12.595 -7.587 1.00 95.00 187 ASP A O 1
ATOM 1506 N N . GLY A 1 188 ? 6.504 -11.442 -7.409 1.00 96.25 188 GLY A N 1
ATOM 1507 C CA . GLY A 1 188 ? 6.888 -10.722 -6.203 1.00 96.25 188 GLY A CA 1
ATOM 1508 C C . GLY A 1 188 ? 5.689 -10.401 -5.328 1.00 96.25 188 GLY A C 1
ATOM 1509 O O . GLY A 1 188 ? 4.535 -10.433 -5.765 1.00 96.25 188 GLY A O 1
ATOM 1510 N N . GLY A 1 189 ? 5.973 -10.128 -4.056 1.00 98.00 189 GLY A N 1
ATOM 1511 C CA . GLY A 1 189 ? 4.954 -9.809 -3.072 1.00 98.00 189 GLY A CA 1
ATOM 1512 C C . GLY A 1 189 ? 4.213 -8.517 -3.403 1.00 98.00 189 GLY A C 1
ATOM 1513 O O . GLY A 1 189 ? 4.812 -7.496 -3.734 1.00 98.00 189 GLY A O 1
ATOM 1514 N N . VAL A 1 190 ? 2.893 -8.546 -3.271 1.00 98.38 190 VAL A N 1
ATOM 1515 C CA . VAL A 1 190 ? 2.041 -7.361 -3.348 1.00 98.38 190 VAL A CA 1
ATOM 1516 C C . VAL A 1 190 ? 1.754 -6.898 -1.929 1.00 98.38 190 VAL A C 1
ATOM 1518 O O . VAL A 1 190 ? 1.001 -7.550 -1.204 1.00 98.38 190 VAL A O 1
ATOM 1521 N N . ARG A 1 191 ? 2.339 -5.761 -1.546 1.00 98.19 191 ARG A N 1
ATOM 1522 C CA . ARG A 1 191 ? 2.144 -5.138 -0.233 1.00 98.19 191 ARG A CA 1
ATOM 1523 C C . ARG A 1 191 ? 1.489 -3.763 -0.396 1.00 98.19 191 ARG A C 1
ATOM 1525 O O . ARG A 1 191 ? 2.191 -2.765 -0.571 1.00 98.19 191 ARG A O 1
ATOM 1532 N N . PRO A 1 192 ? 0.148 -3.703 -0.432 1.00 98.62 192 PRO A N 1
ATOM 1533 C CA . PRO A 1 192 ? -0.563 -2.469 -0.716 1.00 98.62 192 PRO A CA 1
ATOM 1534 C C . PRO A 1 192 ? -0.505 -1.504 0.464 1.00 98.62 192 PRO A C 1
ATOM 1536 O O . PRO A 1 192 ? -0.450 -1.913 1.626 1.00 98.62 192 PRO A O 1
ATOM 1539 N N . PHE A 1 193 ? -0.620 -0.220 0.153 1.00 98.75 193 PHE A N 1
ATOM 1540 C CA . PHE A 1 193 ? -0.918 0.818 1.122 1.00 98.75 193 PHE A CA 1
ATOM 1541 C C . PHE A 1 193 ? -2.106 1.668 0.659 1.00 98.75 193 PHE A C 1
ATOM 1543 O O . PHE A 1 193 ? -2.401 1.776 -0.537 1.00 98.75 193 PHE A O 1
ATOM 1550 N N . CYS A 1 194 ? -2.794 2.273 1.620 1.00 98.75 194 CYS A N 1
ATOM 1551 C CA . CYS A 1 194 ? -3.869 3.224 1.383 1.00 98.75 194 CYS A CA 1
ATOM 1552 C C . CYS A 1 194 ? -3.810 4.380 2.392 1.00 98.75 194 CYS A C 1
ATOM 1554 O O . CYS A 1 194 ? -3.074 4.316 3.379 1.00 98.75 194 CYS A O 1
ATOM 1556 N N . ILE A 1 195 ? -4.567 5.451 2.139 1.00 98.81 195 ILE A N 1
ATOM 1557 C CA . ILE A 1 195 ? -4.686 6.582 3.067 1.00 98.81 195 ILE A CA 1
ATOM 1558 C C . ILE A 1 195 ? -6.127 6.641 3.573 1.00 98.81 195 ILE A C 1
ATOM 1560 O O . ILE A 1 195 ? -7.054 6.872 2.794 1.00 98.81 195 ILE A O 1
ATOM 1564 N N . LEU A 1 196 ? -6.320 6.434 4.875 1.00 98.69 196 LEU A N 1
ATOM 1565 C CA . LEU A 1 196 ? -7.626 6.527 5.525 1.00 98.69 196 LEU A CA 1
ATOM 1566 C C . LEU A 1 196 ? -7.870 7.939 6.045 1.00 98.69 196 LEU A C 1
ATOM 1568 O O . LEU A 1 196 ? -7.008 8.522 6.708 1.00 98.69 196 LEU A O 1
ATOM 1572 N N . LYS A 1 197 ? -9.077 8.462 5.817 1.00 98.56 197 LYS A N 1
ATOM 1573 C CA . LYS A 1 197 ? -9.479 9.749 6.386 1.00 98.56 197 LYS A CA 1
ATOM 1574 C C . LYS A 1 197 ? -9.506 9.695 7.910 1.00 98.56 197 LYS A C 1
ATOM 1576 O O . LYS A 1 197 ? -10.033 8.754 8.500 1.00 98.56 197 LYS A O 1
ATOM 1581 N N . SER A 1 198 ? -9.034 10.765 8.537 1.00 97.88 198 SER A N 1
ATOM 1582 C CA . SER A 1 198 ? -8.917 10.917 9.994 1.00 97.88 198 SER A CA 1
ATOM 1583 C C . SER A 1 198 ? -10.226 10.681 10.772 1.00 97.88 198 SER A C 1
ATOM 1585 O O . SER A 1 198 ? -10.205 10.223 11.916 1.00 97.88 198 SER A O 1
ATOM 1587 N N . SER A 1 199 ? -11.372 10.957 10.142 1.00 96.94 199 SER A N 1
ATOM 1588 C CA . SER A 1 199 ? -12.721 10.818 10.715 1.00 96.94 199 SER A CA 1
ATOM 1589 C C . SER A 1 199 ? -13.309 9.404 10.666 1.00 96.94 199 SER A C 1
ATOM 1591 O O . SER A 1 199 ? -14.358 9.170 11.270 1.00 96.94 199 SER A O 1
ATOM 1593 N N . ILE A 1 200 ? -12.669 8.469 9.959 1.00 96.69 200 ILE A N 1
ATOM 1594 C CA . ILE A 1 200 ? -13.162 7.096 9.820 1.00 96.69 200 ILE A CA 1
ATOM 1595 C C . ILE A 1 200 ? -12.981 6.342 11.131 1.00 96.69 200 ILE A C 1
ATOM 1597 O O . ILE A 1 200 ? -11.965 6.491 11.805 1.00 96.69 200 ILE A O 1
ATOM 1601 N N . PHE A 1 201 ? -13.980 5.539 11.492 1.00 93.69 201 PHE A N 1
ATOM 1602 C CA . PHE A 1 201 ? -13.885 4.596 12.599 1.00 93.69 201 PHE A CA 1
ATOM 1603 C C . PHE A 1 201 ? -13.426 3.242 12.067 1.00 93.69 201 PHE A C 1
ATOM 1605 O O . PHE A 1 201 ? -13.963 2.745 11.080 1.00 93.69 201 PHE A O 1
ATOM 1612 N N . VAL A 1 202 ? -12.442 2.653 12.734 1.00 92.94 202 VAL A N 1
ATOM 1613 C CA . VAL A 1 202 ? -11.903 1.324 12.433 1.00 92.94 202 VAL A CA 1
ATOM 1614 C C . VAL A 1 202 ? -12.012 0.435 13.661 1.00 92.94 202 VAL A C 1
ATOM 1616 O O . VAL A 1 202 ? -11.986 0.923 14.794 1.00 92.94 202 VAL A O 1
ATOM 1619 N N . SER A 1 203 ? -12.137 -0.871 13.445 1.00 86.00 203 SER A N 1
ATOM 1620 C CA . SER 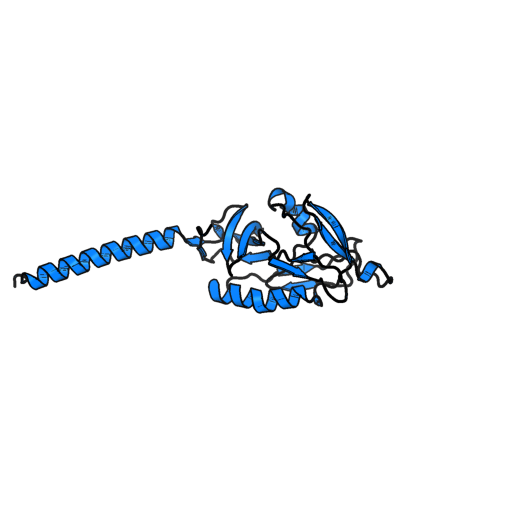A 1 203 ? -12.195 -1.836 14.537 1.00 86.00 203 SER A CA 1
ATOM 1621 C C . SER A 1 203 ? -10.796 -2.199 15.043 1.00 86.00 203 SER A C 1
ATOM 1623 O O . SER A 1 203 ? -9.960 -2.721 14.306 1.00 86.00 203 SER A O 1
ATOM 1625 N N . CYS A 1 204 ? -10.562 -1.965 16.330 1.00 75.19 204 CYS A N 1
ATOM 1626 C CA . CYS A 1 204 ? -9.368 -2.367 17.061 1.00 75.19 204 CYS A CA 1
ATOM 1627 C C . CYS A 1 204 ? -9.690 -3.649 17.843 1.00 75.19 204 CYS A C 1
ATOM 1629 O O . CYS A 1 204 ? -10.556 -3.629 18.716 1.00 75.19 204 CYS A O 1
ATOM 1631 N N . GLY A 1 205 ? -9.004 -4.763 17.556 1.00 61.94 205 GLY A N 1
ATOM 1632 C CA . GLY A 1 205 ? -9.122 -5.982 18.374 1.00 61.94 205 GLY A CA 1
ATOM 1633 C C . GLY A 1 205 ? -9.625 -7.249 17.681 1.00 61.94 205 GLY A C 1
ATOM 1634 O O . GLY A 1 205 ? -10.373 -8.015 18.283 1.00 61.94 205 GLY A O 1
ATOM 1635 N N . LYS A 1 206 ? -9.168 -7.529 16.459 1.00 47.16 206 LYS A N 1
ATOM 1636 C CA . LYS A 1 206 ? -9.062 -8.915 15.986 1.00 47.16 206 LYS A CA 1
ATOM 1637 C C . LYS A 1 206 ? -7.594 -9.221 15.710 1.00 47.16 206 LYS A C 1
ATOM 1639 O O . LYS A 1 206 ? -7.072 -8.823 14.674 1.00 47.16 206 LYS A O 1
ATOM 1644 N N . LEU A 1 207 ? -6.951 -9.874 16.670 1.00 40.38 207 LEU A N 1
ATOM 1645 C CA . LEU A 1 207 ? -5.793 -10.732 16.442 1.00 40.38 207 LEU A CA 1
ATOM 1646 C C . LEU A 1 207 ? -6.185 -12.124 16.927 1.00 40.38 207 LEU A C 1
ATOM 1648 O O . LEU A 1 207 ? -6.742 -12.193 18.048 1.00 40.38 207 LEU A O 1
#

Organism: NCBI:txid2044587

pLDDT: mean 93.04, std 9.66, range [40.38, 98.81]

Sequence (207 aa):
MNMTSEQRNLLKVLMNNKVVLEELMKAAFIQQKQVKDLQIKESVSIADITWSKFAEDREGNAYMLADENIVSMEFGDNNDWRESQIRKKLNGELYQKIVAELGANALVTIQTDLFSHDGLRDYGKCNDNISLLTYDLYRNNRENIKNVDRHFWTCTPDSTTPSVSNAFCVLCVDSGGDVFYGHCYYDGGVRPFCILKSSIFVSCGKL

Radius of gyration: 22.9 Å; chains: 1; bounding box: 71×30×66 Å

Secondary structure (DSSP, 8-state):
-PPPHHHHHHHHHHHHHHHHHHHHHHHHHHTEEEGGGPPTT-EEEETTEEEEEEEE-TT--EEEEESS-SEEE---SSS-TTT-HHHHHIIIIIHHHHHHHH-TTSBPPEEEE---TTS--TT-EEEESEEEPPHHHHHHTGGGSPP-SS-EEEEEES----STTTTTEEEEE-SS--EEEEETTS-EEE-EEEEE-TT-EEE----

Foldseek 3Di:
DDDDPVRVVVVVVVVVVVVVVVVVVVVQVVQKDFLLVADQQAWFAFLNFIWGFQDADPQSWTKTKTLEQPDKAFQDPWLQNVHGPLQVCCQPPVVVRRCVGFNPPFFDKDKDQQQAPVGDRVSGIDIGQKFFADPVNCVVRVVRHQAYQAKAFHSHQNDCDPDPPRRQWTWIAGRVRDIDIDGRRDIGGHIMITITRRRIMGGHDDD